Protein 1CFR (pdb70)

Nearest PDB structures (foldseek):
  1cfr-assembly1_A  TM=1.004E+00  e=3.029E-54  Citrobacter freundii
  3v1z-assembly1_A  TM=9.030E-01  e=1.445E-21  Geobacillus stearothermophilus
  1knv-assembly1_B  TM=8.560E-01  e=5.515E-21  Geobacillus stearothermophilus
  3n7b-assembly1_B  TM=8.108E-01  e=3.336E-13  Streptomyces griseus
  3mq6-assembly2_C  TM=7.906E-01  e=3.528E-13  Streptomyces griseus

Solvent-accessible surface area: 14080 Å² total; per-residue (Å²): 197,66,16,5,49,128,39,60,136,54,72,54,27,57,14,45,12,29,31,0,0,18,36,34,4,74,153,47,85,8,98,118,30,84,0,40,139,0,2,45,16,0,84,88,55,0,57,81,18,6,133,162,89,47,17,117,21,47,102,44,29,22,83,122,1,16,25,36,0,1,32,11,0,2,2,0,21,2,1,16,24,3,41,124,27,136,34,48,29,1,8,0,28,12,29,110,52,138,93,24,40,2,5,24,0,6,82,62,87,6,6,106,54,1,82,44,39,79,59,114,48,66,152,114,140,75,119,24,136,24,46,21,1,32,0,0,1,0,13,0,135,81,47,52,124,89,0,40,88,79,0,154,110,12,24,15,107,109,22,46,73,85,10,5,63,56,5,43,59,3,26,120,54,0,81,71,45,0,69,10,107,49,2,77,0,2,5,3,6,48,22,64,19,110,102,58,38,59,125,82,5,15,123,18,0,12,35,5,2,38,6,15,41,43,1,47,78,84,55,193,47,145,143,41,130,29,8,129,0,18,0,0,0,12,69,59,35,136,63,13,53,141,32,0,95,60,68,0,91,40,20,123,120,56,140,177,66,158,103,57,17,0,0,24,68,23,25,92,1,21,30,7,128,28,1,28,74,6,6,76,106,8,48

B-factor: mean 27.18, std 14.8, range [3.32, 95.79]

Structure (mmCIF, N/CA/C/O backbone):
data_1CFR
#
_entry.id   1CFR
#
_cell.length_a   64.500
_cell.length_b   81.300
_cell.length_c   119.700
_cell.angle_alpha   90.00
_cell.angle_beta   90.00
_cell.angle_gamma   90.00
#
_symmetry.space_group_name_H-M   'I 2 2 2'
#
loop_
_entity.id
_entity.type
_entity.pdbx_description
1 polymer 'RESTRICTION ENDONUCLEASE'
2 water water
#
loop_
_atom_site.group_PDB
_atom_site.id
_atom_site.type_symbol
_atom_site.label_atom_id
_atom_site.label_alt_id
_atom_site.label_comp_id
_atom_site.label_asym_id
_atom_site.label_entity_id
_atom_site.label_seq_id
_atom_site.pdbx_PDB_ins_code
_atom_site.Cartn_x
_atom_site.Cartn_y
_atom_site.Cartn_z
_atom_site.occupancy
_atom_site.B_iso_or_equiv
_atom_site.auth_seq_id
_atom_site.auth_comp_id
_atom_site.auth_asym_id
_atom_site.auth_atom_id
_atom_site.pdbx_PDB_model_num
ATOM 1 N N . MET A 1 1 ? 11.245 29.359 50.281 1.00 60.65 1 MET A N 1
ATOM 2 C CA . MET A 1 1 ? 10.703 28.261 49.486 1.00 59.96 1 MET A CA 1
ATOM 3 C C . MET A 1 1 ? 11.124 26.920 50.070 1.00 58.59 1 MET A C 1
ATOM 4 O O . MET A 1 1 ? 12.312 26.679 50.289 1.00 58.70 1 MET A O 1
ATOM 10 N N . ASP A 1 2 ? 10.148 26.073 50.384 1.00 56.85 2 ASP A N 1
ATOM 11 C CA . ASP A 1 2 ? 10.461 24.766 50.950 1.00 53.99 2 ASP A CA 1
ATOM 12 C C . ASP A 1 2 ? 10.325 23.689 49.895 1.00 48.35 2 ASP A C 1
ATOM 13 O O . ASP A 1 2 ? 9.717 23.901 48.851 1.00 45.99 2 ASP A O 1
ATOM 19 N N . ILE A 1 3 ? 10.899 22.533 50.186 1.00 45.16 3 ILE A N 1
ATOM 20 C CA . ILE A 1 3 ? 10.876 21.409 49.273 1.00 43.84 3 ILE A CA 1
ATOM 21 C C . ILE A 1 3 ? 9.520 20.696 49.185 1.00 43.05 3 ILE A C 1
ATOM 22 O O . ILE A 1 3 ? 9.197 20.107 48.164 1.00 41.12 3 ILE A O 1
ATOM 28 N N . ILE A 1 4 ? 8.724 20.768 50.245 1.00 45.35 4 ILE A N 1
ATOM 29 C CA . ILE A 1 4 ? 7.399 20.145 50.262 1.00 48.04 4 ILE A CA 1
ATOM 30 C C . ILE A 1 4 ? 6.399 21.185 50.766 1.00 51.58 4 ILE A C 1
ATOM 31 O O . ILE A 1 4 ? 6.791 22.141 51.436 1.00 51.89 4 ILE A O 1
ATOM 37 N N . SER A 1 5 ? 5.122 21.011 50.429 1.00 56.01 5 SER A N 1
ATOM 38 C CA . SER A 1 5 ? 4.059 21.935 50.852 1.00 59.96 5 SER A CA 1
ATOM 39 C C . SER A 1 5 ? 2.739 21.167 50.986 1.00 62.98 5 SER A C 1
ATOM 40 O O . SER A 1 5 ? 2.408 20.352 50.124 1.00 62.78 5 SER A O 1
ATOM 45 N N . LYS A 1 6 ? 1.995 21.415 52.065 1.00 66.62 6 LYS A N 1
ATOM 46 C CA . LYS A 1 6 ? 0.739 20.700 52.302 1.00 68.78 6 LYS A CA 1
ATOM 47 C C . LYS A 1 6 ? -0.273 20.874 51.186 1.00 69.53 6 LYS A C 1
ATOM 48 O O . LYS A 1 6 ? -0.617 21.998 50.815 1.00 69.53 6 LYS A O 1
ATOM 58 N N . SER A 1 7 ? -0.777 19.749 50.689 1.00 70.74 7 SER A N 1
ATOM 59 C CA . SER A 1 7 ? -1.761 19.748 49.615 1.00 72.54 7 SER A CA 1
ATOM 60 C C . SER A 1 7 ? -3.155 19.895 50.187 1.00 73.33 7 SER A C 1
ATOM 61 O O . SER A 1 7 ? -4.133 19.530 49.538 1.00 74.22 7 SER A O 1
ATOM 66 N N . GLY A 1 8 ? -3.234 20.329 51.441 1.00 74.60 8 GLY A N 1
ATOM 67 C CA . GLY A 1 8 ? -4.514 20.515 52.093 1.00 76.09 8 GLY A CA 1
ATOM 68 C C . GLY A 1 8 ? -5.356 19.261 52.236 1.00 78.26 8 GLY A C 1
ATOM 69 O O . GLY A 1 8 ? -6.428 19.312 52.842 1.00 77.38 8 GLY A O 1
ATOM 71 N N . GLU A 1 9 ? -4.883 18.136 51.700 1.00 80.41 9 GLU A N 1
ATOM 72 C CA . GLU A 1 9 ? -5.618 16.873 51.779 1.00 82.49 9 GLU A CA 1
ATOM 73 C C . GLU A 1 9 ? -5.321 16.179 53.121 1.00 81.45 9 GLU A C 1
ATOM 74 O O . GLU A 1 9 ? -5.020 14.981 53.174 1.00 82.32 9 GLU A O 1
ATOM 81 N N . GLY A 1 10 ? -5.440 16.944 54.205 1.00 79.66 10 GLY A N 1
ATOM 82 C CA . GLY A 1 10 ? -5.174 16.432 55.538 1.00 75.67 10 GLY A CA 1
ATOM 83 C C . GLY A 1 10 ? -3.690 16.474 55.840 1.00 72.71 10 GLY A C 1
ATOM 84 O O . GLY A 1 10 ? -3.056 17.530 55.802 1.00 72.28 10 GLY A O 1
ATOM 86 N N . ASN A 1 11 ? -3.127 15.305 56.099 1.00 70.21 11 ASN A N 1
ATOM 87 C CA . ASN A 1 11 ? -1.707 15.179 56.388 1.00 69.15 11 ASN A CA 1
ATOM 88 C C . ASN A 1 11 ? -0.895 15.243 55.080 1.00 68.34 11 ASN A C 1
ATOM 89 O O . ASN A 1 11 ? 0.337 15.257 55.090 1.00 68.77 11 ASN A O 1
ATOM 97 N N . LYS A 1 12 ? -1.614 15.264 53.960 1.00 66.67 12 LYS A N 1
ATOM 98 C CA . LYS A 1 12 ? -1.045 15.302 52.616 1.00 63.52 12 LYS A CA 1
ATOM 99 C C . LYS A 1 12 ? -0.160 16.493 52.288 1.00 59.38 12 LYS A C 1
ATOM 100 O O . LYS A 1 12 ? -0.539 17.648 52.487 1.00 58.28 12 LYS A O 1
ATOM 110 N N . TYR A 1 13 ? 1.000 16.182 51.728 1.00 56.67 13 TYR A N 1
ATOM 111 C CA . TYR A 1 13 ? 1.990 17.165 51.299 1.00 53.93 13 TYR A CA 1
ATOM 112 C C . TYR A 1 13 ? 2.301 16.865 49.843 1.00 51.46 13 TYR A C 1
ATOM 113 O O . TYR A 1 13 ? 2.202 15.718 49.403 1.00 51.58 13 TYR A O 1
ATOM 124 N N . THR A 1 14 ? 2.612 17.900 49.082 1.00 48.51 14 THR A N 1
ATOM 125 C CA . THR A 1 14 ? 2.979 17.732 47.694 1.00 46.36 14 THR A CA 1
ATOM 126 C C . THR A 1 14 ? 4.438 18.116 47.621 1.00 43.49 14 THR A C 1
ATOM 127 O O . THR A 1 14 ? 4.903 18.950 48.398 1.00 42.94 14 THR A O 1
ATOM 133 N N . ILE A 1 15 ? 5.171 17.448 46.741 1.00 40.15 15 ILE A N 1
ATOM 134 C CA . ILE A 1 15 ? 6.583 17.716 46.565 1.00 35.58 15 ILE A CA 1
ATOM 135 C C . ILE A 1 15 ? 6.764 18.834 45.557 1.00 35.42 15 ILE A C 1
ATOM 136 O O . ILE A 1 15 ? 6.070 18.887 44.542 1.00 35.35 15 ILE A O 1
ATOM 142 N N . ASN A 1 16 ? 7.657 19.761 45.875 1.00 36.07 16 ASN A N 1
ATOM 143 C CA . ASN A 1 16 ? 8.002 20.855 44.970 1.00 34.39 16 ASN A CA 1
ATOM 144 C C . ASN A 1 16 ? 9.212 20.259 44.213 1.00 32.14 16 ASN A C 1
ATOM 145 O O . ASN A 1 16 ? 10.369 20.369 44.643 1.00 32.83 16 ASN A O 1
ATOM 153 N N . SER A 1 17 ? 8.902 19.524 43.147 1.00 30.23 17 SER A N 1
ATOM 154 C CA . SER A 1 17 ? 9.879 18.826 42.320 1.00 29.27 17 SER A CA 1
ATOM 155 C C . SER A 1 17 ? 11.187 19.570 42.043 1.00 29.11 17 SER A C 1
ATOM 156 O O . SER A 1 17 ? 12.269 19.114 42.438 1.00 29.83 17 SER A O 1
ATOM 161 N N . ALA A 1 18 ? 11.071 20.725 41.390 1.00 27.39 18 ALA A N 1
ATOM 162 C CA . ALA A 1 18 ? 12.213 21.534 41.014 1.00 25.91 18 ALA A CA 1
ATOM 163 C C . ALA A 1 18 ? 13.088 21.993 42.164 1.00 26.18 18 ALA A C 1
ATOM 164 O O . ALA A 1 18 ? 14.311 21.838 42.081 1.00 25.18 18 ALA A O 1
ATOM 167 N N . ILE A 1 19 ? 12.483 22.551 43.220 1.00 25.77 19 ILE A N 1
ATOM 168 C CA . ILE A 1 19 ? 13.249 23.034 44.379 1.00 27.66 19 ILE A CA 1
ATOM 169 C C . ILE A 1 19 ? 13.976 21.867 44.993 1.00 27.51 19 ILE A C 1
ATOM 170 O O . ILE A 1 19 ? 15.183 21.931 45.201 1.00 28.59 19 ILE A O 1
ATOM 176 N N . ALA A 1 20 ? 13.238 20.804 45.291 1.00 27.16 20 ALA A N 1
ATOM 177 C CA . ALA A 1 20 ? 13.826 19.610 45.892 1.00 26.89 20 ALA A CA 1
ATOM 178 C C . ALA A 1 20 ? 15.002 19.074 45.068 1.00 25.77 20 ALA A C 1
ATOM 179 O O . ALA A 1 20 ? 16.028 18.680 45.620 1.00 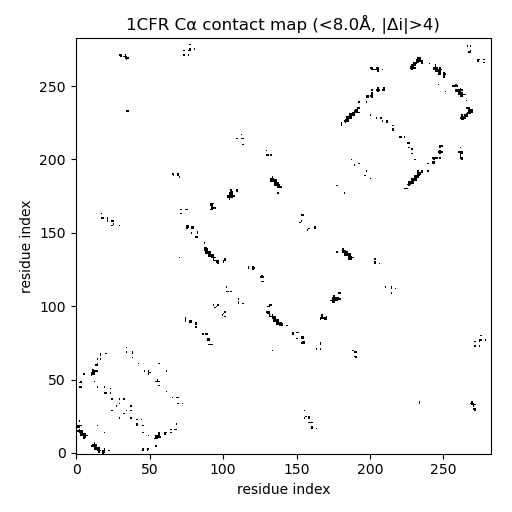24.27 20 ALA A O 1
ATOM 182 N N . PHE A 1 21 ? 14.858 19.078 43.745 1.00 23.99 21 PHE A N 1
ATOM 183 C CA . PHE A 1 21 ? 15.910 18.574 42.878 1.00 20.01 21 PHE A CA 1
ATOM 184 C C . PHE A 1 21 ? 17.127 19.456 42.990 1.00 18.41 21 PHE A C 1
ATOM 185 O O . PHE A 1 21 ? 18.221 18.974 43.167 1.00 17.97 21 PHE A O 1
ATOM 194 N N . VAL A 1 22 ? 16.932 20.759 42.900 1.00 20.01 22 VAL A N 1
ATOM 195 C CA . VAL A 1 22 ? 18.038 21.713 42.998 1.00 23.24 22 VAL A CA 1
ATOM 196 C C . VAL A 1 22 ? 18.740 21.713 44.390 1.00 24.00 22 VAL A C 1
ATOM 197 O O . VAL A 1 22 ? 19.971 21.615 44.475 1.00 25.80 22 VAL A O 1
ATOM 202 N N . ALA A 1 23 ? 17.948 21.781 45.462 1.00 24.16 23 ALA A N 1
ATOM 203 C CA . ALA A 1 23 ? 18.435 21.768 46.850 1.00 23.15 23 ALA A CA 1
ATOM 204 C C . ALA A 1 23 ? 19.255 20.511 47.113 1.00 23.06 23 ALA A C 1
ATOM 205 O O . ALA A 1 23 ? 20.382 20.567 47.615 1.00 23.90 23 ALA A O 1
ATOM 208 N N . TYR A 1 24 ? 18.699 19.365 46.764 1.00 22.87 24 TYR A N 1
ATOM 209 C CA . TYR A 1 24 ? 19.439 18.141 46.960 1.00 25.22 24 TYR A CA 1
ATOM 210 C C . TYR A 1 24 ? 20.636 18.062 46.022 1.00 26.49 24 TYR A C 1
ATOM 211 O O . TYR A 1 24 ? 21.745 17.835 46.476 1.00 27.88 24 TYR A O 1
ATOM 222 N N . ALA A 1 25 ? 20.420 18.301 44.730 1.00 28.93 25 ALA A N 1
ATOM 223 C CA . ALA A 1 25 ? 21.485 18.224 43.717 1.00 32.48 25 ALA A CA 1
ATOM 224 C C . ALA A 1 25 ? 22.719 19.083 43.988 1.00 32.57 25 ALA A C 1
ATOM 225 O O . ALA A 1 25 ? 23.831 18.697 43.609 1.00 32.00 25 ALA A O 1
ATOM 228 N N . SER A 1 26 ? 22.523 20.236 44.632 1.00 33.80 26 SER A N 1
ATOM 229 C CA . SER A 1 26 ? 23.625 21.149 44.969 1.00 33.26 26 SER A CA 1
ATOM 230 C C . SER A 1 26 ? 24.640 20.488 45.904 1.00 34.53 26 SER A C 1
ATOM 231 O O . SER A 1 26 ? 25.845 20.771 45.843 1.00 36.77 26 SER A O 1
ATOM 236 N N . HIS A 1 27 ? 24.136 19.559 46.714 1.00 34.51 27 HIS A N 1
ATOM 237 C CA . HIS A 1 27 ? 24.916 18.815 47.694 1.00 33.95 27 HIS A CA 1
ATOM 238 C C . HIS A 1 27 ? 25.692 17.609 47.213 1.00 36.31 27 HIS A C 1
ATOM 239 O O . HIS A 1 27 ? 26.434 17.026 48.005 1.00 40.83 27 HIS A O 1
ATOM 249 N N . ILE A 1 28 ? 25.504 17.176 45.969 1.00 35.75 28 ILE A N 1
ATOM 250 C CA . ILE A 1 28 ? 26.229 15.993 45.510 1.00 34.98 28 ILE A CA 1
ATOM 251 C C . ILE A 1 28 ? 27.032 16.201 44.241 1.00 35.90 28 ILE A C 1
ATOM 252 O O . ILE A 1 28 ? 26.922 17.239 43.590 1.00 37.97 28 ILE A O 1
ATOM 258 N N . ASP A 1 29 ? 27.889 15.241 43.923 1.00 35.35 29 ASP A N 1
ATOM 259 C CA . ASP A 1 29 ? 28.712 15.347 42.732 1.00 37.33 29 ASP A CA 1
ATOM 260 C C . ASP A 1 29 ? 28.095 14.441 41.680 1.00 38.87 29 ASP A C 1
ATOM 261 O O . ASP A 1 29 ? 28.418 13.261 41.614 1.00 38.60 29 ASP A O 1
ATOM 267 N N . ILE A 1 30 ? 27.236 15.004 40.834 1.00 40.43 30 ILE A N 1
ATOM 268 C CA . ILE A 1 30 ? 26.559 14.227 39.796 1.00 41.11 30 ILE A CA 1
ATOM 269 C C . ILE A 1 30 ? 27.499 13.403 38.943 1.00 41.74 30 ILE A C 1
ATOM 270 O O . ILE A 1 30 ? 27.129 12.335 38.484 1.00 45.49 30 ILE A O 1
ATOM 276 N N . ASN A 1 31 ? 28.726 13.869 38.765 1.00 42.09 31 ASN A N 1
ATOM 277 C CA . ASN A 1 31 ? 29.686 13.140 37.950 1.00 44.50 31 ASN A CA 1
ATOM 278 C C . ASN A 1 31 ? 30.210 11.841 38.570 1.00 45.29 31 ASN A C 1
ATOM 279 O O . ASN A 1 31 ? 30.774 10.997 37.862 1.00 47.10 31 ASN A O 1
ATOM 287 N N . THR A 1 32 ? 30.073 11.684 39.884 1.00 44.02 32 THR A N 1
ATOM 288 C CA . THR A 1 32 ? 30.539 10.455 40.532 1.00 43.12 32 THR A CA 1
ATOM 289 C C . THR A 1 32 ? 29.388 9.588 41.080 1.00 41.65 32 THR A C 1
ATOM 290 O O . THR A 1 32 ? 29.577 8.406 41.358 1.00 43.04 32 THR A O 1
ATOM 296 N N . THR A 1 33 ? 28.184 10.159 41.138 1.00 41.64 33 THR A N 1
ATOM 297 C CA . THR A 1 33 ? 26.981 9.480 41.646 1.00 40.82 33 THR A CA 1
ATOM 298 C C . THR A 1 33 ? 26.081 8.949 40.529 1.00 39.40 33 THR A C 1
ATOM 299 O O . THR A 1 33 ? 25.556 9.723 39.721 1.00 41.02 33 THR A O 1
ATOM 305 N N . GLU A 1 34 ? 25.854 7.644 40.508 1.00 35.31 34 GLU A N 1
ATOM 306 C CA . GLU A 1 34 ? 24.976 7.090 39.503 1.00 33.05 34 GLU A CA 1
ATOM 307 C C . GLU A 1 34 ? 23.562 7.607 39.750 1.00 29.94 34 GLU A C 1
ATOM 308 O O . GLU A 1 34 ? 23.170 7.867 40.888 1.00 29.25 34 GLU A O 1
ATOM 315 N N . PHE A 1 35 ? 22.826 7.809 38.666 1.00 25.49 35 PHE A N 1
ATOM 316 C CA . PHE A 1 35 ? 21.472 8.330 38.714 1.00 22.41 35 PHE A CA 1
ATOM 317 C C . PHE A 1 35 ? 20.534 7.662 39.705 1.00 21.83 35 PHE A C 1
ATOM 318 O O . PHE A 1 35 ? 19.708 8.341 40.336 1.00 21.50 35 PHE A O 1
ATOM 327 N N . SER A 1 36 ? 20.602 6.338 39.811 1.00 21.43 36 SER A N 1
ATOM 328 C CA . SER A 1 36 ? 19.723 5.641 40.760 1.00 25.37 36 SER A CA 1
ATOM 329 C C . SER A 1 36 ? 19.960 6.058 42.213 1.00 25.85 36 SER A C 1
ATOM 330 O O . SER A 1 36 ? 19.011 6.125 42.990 1.00 30.30 36 SER A O 1
ATOM 335 N N . LYS A 1 37 ? 21.202 6.397 42.563 1.00 28.99 37 LYS A N 1
ATOM 336 C CA . LYS A 1 37 ? 21.533 6.835 43.926 1.00 29.17 37 LYS A CA 1
ATOM 337 C C . LYS A 1 37 ? 21.004 8.238 44.187 1.00 27.26 37 LYS A C 1
ATOM 338 O O . LYS A 1 37 ? 20.613 8.572 45.305 1.00 27.62 37 LYS A O 1
ATOM 348 N N . VAL A 1 38 ? 21.026 9.075 43.160 1.00 25.34 38 VAL A N 1
ATOM 349 C CA . VAL A 1 38 ? 20.520 10.423 43.305 1.00 25.29 38 VAL A CA 1
ATOM 350 C C . VAL A 1 38 ? 19.008 10.368 43.524 1.00 26.93 38 VAL A C 1
ATOM 351 O O . VAL A 1 38 ? 18.464 11.085 44.358 1.00 28.84 38 VAL A O 1
ATOM 356 N N . LEU A 1 39 ? 18.327 9.492 42.790 1.00 28.97 39 LEU A N 1
ATOM 357 C CA . LEU A 1 39 ? 16.876 9.358 42.917 1.00 28.61 39 LEU A CA 1
ATOM 358 C C . LEU A 1 39 ? 16.475 8.853 44.308 1.00 29.79 39 LEU A C 1
ATOM 359 O O . LEU A 1 39 ? 15.656 9.482 44.968 1.00 31.16 39 LEU A O 1
ATOM 365 N N . SER A 1 40 ? 17.063 7.749 44.773 1.00 29.62 40 SER A N 1
ATOM 366 C CA . SER A 1 40 ? 16.732 7.239 46.106 1.00 31.55 40 SER A CA 1
ATOM 367 C C . SER A 1 40 ? 17.197 8.258 47.140 1.00 31.48 40 SER A C 1
ATOM 368 O O . SER A 1 40 ? 16.471 8.567 48.087 1.00 32.53 40 SER A O 1
ATOM 373 N N . GLY A 1 41 ? 18.381 8.825 46.921 1.00 30.56 41 GLY A N 1
ATOM 374 C CA . GLY A 1 41 ? 18.894 9.832 47.830 1.00 28.97 41 GLY A CA 1
ATOM 375 C C . GLY A 1 41 ? 17.904 10.974 47.923 1.00 30.28 41 GLY A C 1
ATOM 376 O O . GLY A 1 41 ? 17.667 11.527 49.004 1.00 29.31 41 GLY A O 1
ATOM 378 N N . LEU A 1 42 ? 17.289 11.293 46.787 1.00 29.32 42 LEU A N 1
ATOM 379 C CA . LEU A 1 42 ? 16.311 12.363 46.709 1.00 31.20 42 LEU A CA 1
ATOM 380 C C . LEU A 1 42 ? 14.995 11.969 47.394 1.00 33.45 42 LEU A C 1
ATOM 381 O O . LEU A 1 42 ? 14.313 12.812 47.972 1.00 34.22 42 LEU A O 1
ATOM 387 N N . ARG A 1 43 ? 14.647 10.687 47.342 1.00 37.73 43 ARG A N 1
ATOM 388 C CA . ARG A 1 43 ? 13.432 10.193 47.994 1.00 42.26 43 ARG A CA 1
ATOM 389 C C . ARG A 1 43 ? 13.574 10.335 49.523 1.00 41.50 43 ARG A C 1
ATOM 390 O O . ARG A 1 43 ? 12.673 10.841 50.196 1.00 38.57 43 ARG A O 1
ATOM 404 N N . ASP A 1 44 ? 14.730 9.935 50.051 1.00 43.09 44 ASP A N 1
ATOM 405 C CA . ASP A 1 44 ? 15.010 10.025 51.491 1.00 44.92 44 ASP A CA 1
ATOM 406 C C . ASP A 1 44 ? 14.953 11.481 51.990 1.00 44.88 44 ASP A C 1
ATOM 407 O O . ASP A 1 44 ? 14.226 11.794 52.944 1.00 45.58 44 ASP A O 1
ATOM 413 N N . PHE A 1 45 ? 15.702 12.357 51.319 1.00 42.45 45 PHE A N 1
ATOM 414 C CA . PHE A 1 45 ? 15.774 13.789 51.619 1.00 41.02 45 PHE A CA 1
ATOM 415 C C . PHE A 1 45 ? 14.365 14.322 51.905 1.00 41.47 45 PHE A C 1
ATOM 416 O O . PHE A 1 45 ? 14.101 14.903 52.965 1.00 40.38 45 PHE A O 1
ATOM 425 N N . ILE A 1 46 ? 13.459 14.045 50.970 1.00 41.92 46 ILE A N 1
ATOM 426 C CA . ILE A 1 46 ? 12.063 14.454 51.049 1.00 43.76 46 ILE A CA 1
ATOM 427 C C . ILE A 1 46 ? 11.339 13.784 52.233 1.00 46.48 46 ILE A C 1
ATOM 428 O O . ILE A 1 46 ? 10.453 14.390 52.844 1.00 46.91 46 ILE A O 1
ATOM 434 N N . ASN A 1 47 ? 11.691 12.536 52.545 1.00 49.56 47 ASN A N 1
ATOM 435 C CA . ASN A 1 47 ? 11.068 11.830 53.673 1.00 51.57 47 ASN A CA 1
ATOM 436 C C . ASN A 1 47 ? 11.419 12.480 54.992 1.00 53.28 47 ASN A C 1
ATOM 437 O O . ASN A 1 47 ? 10.563 12.605 55.860 1.00 54.66 47 ASN A O 1
ATOM 445 N N . ASP A 1 48 ? 12.686 12.858 55.159 1.00 55.14 48 ASP A N 1
ATOM 446 C CA . ASP A 1 48 ? 13.128 13.510 56.387 1.00 56.51 48 ASP A CA 1
ATOM 447 C C . ASP A 1 48 ? 12.223 14.692 56.644 1.00 55.80 48 ASP A C 1
ATOM 448 O O . ASP A 1 48 ? 11.595 14.784 57.695 1.00 54.90 48 ASP A O 1
ATOM 454 N N . GLU A 1 49 ? 12.106 15.552 55.640 1.00 55.86 49 GLU A N 1
ATOM 455 C CA . GLU A 1 49 ? 11.279 16.739 55.746 1.00 56.98 49 GLU A CA 1
ATOM 456 C C . GLU A 1 49 ? 9.874 16.407 56.182 1.00 56.99 49 GLU A C 1
ATOM 457 O O . GLU A 1 49 ? 9.393 16.945 57.169 1.00 58.47 49 GLU A O 1
ATOM 464 N N . ALA A 1 50 ? 9.222 15.510 55.452 1.00 57.36 50 ALA A N 1
ATOM 465 C CA . ALA A 1 50 ? 7.850 15.120 55.765 1.00 57.67 50 ALA A CA 1
ATOM 466 C C . ALA A 1 50 ? 7.714 14.654 57.213 1.00 58.28 50 ALA A C 1
ATOM 467 O O . ALA A 1 50 ? 6.689 14.887 57.851 1.00 57.68 50 ALA A O 1
ATOM 470 N N . ILE A 1 51 ? 8.759 14.021 57.736 1.00 59.60 51 ILE A N 1
ATOM 471 C CA . ILE A 1 51 ? 8.744 13.537 59.108 1.00 60.98 51 ILE A CA 1
ATOM 472 C C . ILE A 1 51 ? 8.911 14.710 60.096 1.00 63.75 51 ILE A C 1
ATOM 473 O O . ILE A 1 51 ? 8.150 14.805 61.063 1.00 63.77 51 ILE A O 1
ATOM 479 N N . ARG A 1 52 ? 9.817 15.651 59.802 1.00 66.25 52 ARG A N 1
ATOM 480 C CA . ARG A 1 52 ? 10.048 16.821 60.680 1.00 69.28 52 ARG A CA 1
ATOM 481 C C . ARG A 1 52 ? 8.755 17.611 60.844 1.00 68.65 52 ARG A C 1
ATOM 482 O O . ARG A 1 52 ? 8.389 18.037 61.941 1.00 68.22 52 ARG A O 1
ATOM 496 N N . LEU A 1 53 ? 8.112 17.849 59.709 1.00 68.19 53 LEU A N 1
ATOM 497 C CA . LEU A 1 53 ? 6.879 18.607 59.632 1.00 68.06 53 LEU A CA 1
ATOM 498 C C . LEU A 1 53 ? 5.647 17.772 59.978 1.00 67.99 53 LEU A C 1
ATOM 499 O O . LEU A 1 53 ? 4.556 18.316 60.177 1.00 66.19 53 LEU A O 1
ATOM 505 N N . GLY A 1 54 ? 5.847 16.460 60.094 1.00 69.48 54 GLY A N 1
ATOM 506 C CA . GLY A 1 54 ? 4.757 15.553 60.402 1.00 70.47 54 GLY A CA 1
ATOM 507 C C . GLY A 1 54 ? 3.787 15.598 59.243 1.00 71.68 54 GLY A C 1
ATOM 508 O O . GLY A 1 54 ? 2.831 16.369 59.268 1.00 74.10 54 GLY A O 1
ATOM 510 N N . GLY A 1 55 ? 4.060 14.816 58.205 1.00 71.29 55 GLY A N 1
ATOM 511 C CA . GLY A 1 55 ? 3.192 14.811 57.041 1.00 70.52 55 GLY A CA 1
ATOM 512 C C . GLY A 1 55 ? 3.262 13.509 56.275 1.00 69.53 55 GLY A C 1
ATOM 513 O O . GLY A 1 55 ? 3.964 12.582 56.687 1.00 69.51 55 GLY A O 1
ATOM 515 N N . LYS A 1 56 ? 2.531 13.432 55.167 1.00 69.34 56 LYS A N 1
ATOM 516 C CA . LYS A 1 56 ? 2.520 12.228 54.346 1.00 70.02 56 LYS A CA 1
ATOM 517 C C . LYS A 1 56 ? 2.602 12.546 52.853 1.00 68.82 56 LYS A C 1
ATOM 518 O O . LYS A 1 56 ? 1.870 13.396 52.339 1.00 68.19 56 LYS A O 1
ATOM 528 N N . ILE A 1 57 ? 3.515 11.863 52.174 1.00 67.40 57 ILE A N 1
ATOM 529 C CA . ILE A 1 57 ? 3.722 12.043 50.749 1.00 67.45 57 ILE A CA 1
ATOM 530 C C . ILE A 1 57 ? 3.450 10.688 50.103 1.00 69.20 57 ILE A C 1
ATOM 531 O O . ILE A 1 57 ? 4.146 9.703 50.384 1.00 69.75 57 ILE A O 1
ATOM 537 N N . SER A 1 58 ? 2.393 10.629 49.296 1.00 70.36 58 SER A N 1
ATOM 538 C CA . SER A 1 58 ? 2.010 9.398 48.610 1.00 71.81 58 SER A CA 1
ATOM 539 C C . SER A 1 58 ? 3.024 9.046 47.527 1.00 72.34 58 SER A C 1
ATOM 540 O O . SER A 1 58 ? 3.631 9.937 46.918 1.00 73.34 58 SER A O 1
ATOM 545 N N . ASP A 1 59 ? 3.194 7.752 47.267 1.00 71.94 59 ASP A N 1
ATOM 546 C CA . ASP A 1 59 ? 4.137 7.319 46.239 1.00 71.58 59 ASP A CA 1
ATOM 547 C C . ASP A 1 59 ? 3.735 7.766 44.815 1.00 69.54 59 ASP A C 1
ATOM 548 O O . ASP A 1 59 ? 4.528 7.654 43.886 1.00 69.13 59 ASP A O 1
ATOM 554 N N . GLY A 1 60 ? 2.524 8.302 44.656 1.00 66.89 60 GLY A N 1
ATOM 555 C CA . GLY A 1 60 ? 2.078 8.767 43.351 1.00 62.44 60 GLY A CA 1
ATOM 556 C C . GLY A 1 60 ? 2.812 10.043 42.986 1.00 59.44 60 GLY A C 1
ATOM 557 O O . GLY A 1 60 ? 3.187 10.258 41.829 1.00 58.69 60 GLY A O 1
ATOM 559 N N . SER A 1 61 ? 2.986 10.910 43.978 1.00 56.50 61 SER A N 1
ATOM 560 C CA . SER A 1 61 ? 3.705 12.157 43.781 1.00 53.32 61 SER A CA 1
ATOM 561 C C . SER A 1 61 ? 5.161 11.784 43.605 1.00 50.51 61 SER A C 1
ATOM 562 O O . SER A 1 61 ? 5.853 12.366 42.782 1.00 50.86 61 SER A O 1
ATOM 567 N N . PHE A 1 62 ? 5.615 10.798 44.371 1.00 48.13 62 PHE A N 1
ATOM 568 C CA . PHE A 1 62 ? 6.990 10.333 44.265 1.00 49.89 62 PHE A CA 1
ATOM 569 C C . PHE A 1 62 ? 7.240 9.787 42.856 1.00 50.15 62 PHE A C 1
ATOM 570 O O . PHE A 1 62 ? 8.212 10.153 42.195 1.00 49.13 62 PHE A O 1
ATOM 579 N N . ASN A 1 63 ? 6.334 8.935 42.394 1.00 51.24 63 ASN A N 1
ATOM 580 C CA . ASN A 1 63 ? 6.426 8.336 41.068 1.00 52.72 63 ASN A CA 1
ATOM 581 C C . ASN A 1 63 ? 6.355 9.406 39.971 1.00 49.78 63 ASN A C 1
ATOM 582 O O . ASN A 1 63 ? 7.070 9.315 38.969 1.00 48.57 63 ASN A O 1
ATOM 590 N N . LYS A 1 64 ? 5.501 10.412 40.157 1.00 45.91 64 LYS A N 1
ATOM 591 C CA . LYS A 1 64 ? 5.391 11.502 39.195 1.00 43.99 64 LYS A CA 1
ATOM 592 C C . LYS A 1 64 ? 6.743 12.205 39.140 1.00 41.82 64 LYS A C 1
ATOM 593 O O . LYS A 1 64 ? 7.330 12.410 38.064 1.00 41.85 64 LYS A O 1
ATOM 603 N N . CYS A 1 65 ? 7.264 12.497 40.326 1.00 37.22 65 CYS A N 1
ATOM 604 C CA . CYS A 1 65 ? 8.530 13.185 40.476 1.00 32.24 65 CYS A CA 1
ATOM 605 C C . CYS A 1 65 ? 9.765 12.405 40.039 1.00 28.22 65 CYS A C 1
ATOM 606 O O . CYS A 1 65 ? 10.667 12.989 39.452 1.00 25.57 65 CYS A O 1
ATOM 610 N N . ASN A 1 66 ? 9.797 11.096 40.273 1.00 27.44 66 ASN A N 1
ATOM 611 C CA . ASN A 1 66 ? 10.949 10.289 39.866 1.00 27.51 66 ASN A CA 1
ATOM 612 C C . ASN A 1 66 ? 11.248 10.448 38.393 1.00 26.43 66 ASN A C 1
ATOM 613 O O . ASN A 1 66 ? 12.410 10.458 37.984 1.00 25.96 66 ASN A O 1
ATOM 621 N N . GLY A 1 67 ? 10.184 10.555 37.600 1.00 26.99 67 GLY A N 1
ATOM 622 C CA . GLY A 1 67 ? 10.320 10.733 36.163 1.00 25.74 67 GLY A CA 1
ATOM 623 C C . GLY A 1 67 ? 10.915 12.091 35.869 1.00 23.14 67 GLY A C 1
ATOM 624 O O . GLY A 1 67 ? 11.865 12.200 35.095 1.00 25.64 67 GLY A O 1
ATOM 626 N N . ASP A 1 68 ? 10.379 13.120 36.521 1.00 22.65 68 ASP A N 1
ATOM 627 C CA . ASP A 1 68 ? 10.877 14.478 36.367 1.00 22.25 68 ASP A CA 1
ATOM 628 C C . ASP A 1 68 ? 12.355 14.518 36.631 1.00 19.67 68 ASP A C 1
ATOM 629 O O . ASP A 1 68 ? 13.136 14.969 35.805 1.00 19.74 68 ASP A O 1
ATOM 635 N N . TRP A 1 69 ? 12.754 13.967 37.764 1.00 17.86 69 TRP A N 1
ATOM 636 C CA . TRP A 1 69 ? 14.151 13.991 38.124 1.00 16.41 69 TRP A CA 1
ATOM 637 C C . TRP A 1 69 ? 15.011 13.224 37.142 1.00 15.76 69 TRP A C 1
ATOM 638 O O . TRP A 1 69 ? 16.037 13.724 36.712 1.00 18.68 69 TRP A O 1
ATOM 651 N N . TYR A 1 70 ? 14.594 12.020 36.770 1.00 14.35 70 TYR A N 1
ATOM 652 C CA . TYR A 1 70 ? 15.369 11.215 35.839 1.00 13.91 70 TYR A CA 1
ATOM 653 C C . TYR A 1 70 ? 15.584 11.953 34.510 1.00 14.05 70 TYR A C 1
ATOM 654 O O . TYR A 1 70 ? 16.688 11.965 33.961 1.00 12.83 70 TYR A O 1
ATOM 665 N N . GLU A 1 71 ? 14.523 12.591 34.025 1.00 15.53 71 GLU A N 1
ATOM 666 C CA . GLU A 1 71 ? 14.562 13.369 32.795 1.00 16.41 71 GLU A CA 1
ATOM 667 C C . GLU A 1 71 ? 15.448 14.596 32.927 1.00 17.48 71 GLU A C 1
ATOM 668 O O . GLU A 1 71 ? 16.189 14.902 32.007 1.00 20.30 71 GLU A O 1
ATOM 675 N N . TRP A 1 72 ? 15.371 15.320 34.045 1.00 18.16 72 TRP A N 1
ATOM 676 C CA . TRP A 1 72 ? 16.230 16.500 34.222 1.00 15.60 72 TRP A CA 1
ATOM 677 C C . TRP A 1 72 ? 17.693 16.078 34.297 1.00 15.22 72 TRP A C 1
ATOM 678 O O . TRP A 1 72 ? 18.572 16.748 33.753 1.00 17.85 72 TRP A O 1
ATOM 691 N N . LEU A 1 73 ? 17.967 14.947 34.931 1.00 13.68 73 LEU A N 1
ATOM 692 C CA . LEU A 1 73 ? 19.334 14.458 34.993 1.00 14.94 73 LEU A CA 1
ATOM 693 C C . LEU A 1 73 ? 19.863 14.249 33.553 1.00 17.30 73 LEU A C 1
ATOM 694 O O . LEU A 1 73 ? 20.964 14.687 33.214 1.00 18.43 73 LEU A O 1
ATOM 700 N N . ILE A 1 74 ? 19.078 13.563 32.718 1.00 19.58 74 ILE A N 1
ATOM 701 C CA . ILE A 1 74 ? 19.451 13.314 31.326 1.00 16.32 74 ILE A CA 1
ATOM 702 C C . ILE A 1 74 ? 19.469 14.628 30.517 1.00 16.17 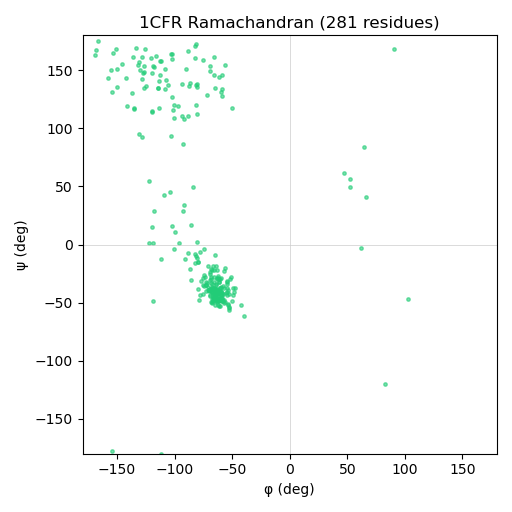74 ILE A C 1
ATOM 703 O O . ILE A 1 74 ? 20.456 14.942 29.857 1.00 17.52 74 ILE A O 1
ATOM 709 N N . GLY A 1 75 ? 18.401 15.411 30.627 1.00 13.86 75 GLY A N 1
ATOM 710 C CA . GLY A 1 75 ? 18.283 16.663 29.901 1.00 14.01 75 GLY A CA 1
ATOM 711 C C . GLY A 1 75 ? 19.410 17.657 30.112 1.00 17.33 75 GLY A C 1
ATOM 712 O O . GLY A 1 75 ? 19.844 18.284 29.143 1.00 17.59 75 GLY A O 1
ATOM 714 N N . ILE A 1 76 ? 19.888 17.815 31.351 1.00 17.29 76 ILE A N 1
ATOM 715 C CA . ILE A 1 76 ? 20.976 18.759 31.657 1.00 15.89 76 ILE A CA 1
ATOM 716 C C . ILE A 1 76 ? 22.309 18.294 31.065 1.00 15.71 76 ILE A C 1
ATOM 717 O O . ILE A 1 76 ? 23.063 19.077 30.467 1.00 16.70 76 ILE A O 1
ATOM 723 N N . ARG A 1 77 ? 22.581 17.006 31.206 1.00 14.96 77 ARG A N 1
ATOM 724 C CA . ARG A 1 77 ? 23.806 16.431 30.696 1.00 15.77 77 ARG A CA 1
ATOM 725 C C . ARG A 1 77 ? 23.860 16.493 29.176 1.00 16.99 77 ARG A C 1
ATOM 726 O O . ARG A 1 77 ? 24.941 16.560 28.586 1.00 17.53 77 ARG A O 1
ATOM 740 N N . ALA A 1 78 ? 22.692 16.395 28.547 1.00 18.35 78 ALA A N 1
ATOM 741 C CA . ALA A 1 78 ? 22.596 16.433 27.097 1.00 17.11 78 ALA A CA 1
ATOM 742 C C . ALA A 1 78 ? 23.016 17.809 26.640 1.00 16.17 78 ALA A C 1
ATOM 743 O O . ALA A 1 78 ? 23.743 17.945 25.656 1.00 16.83 78 ALA A O 1
ATOM 746 N N . ILE A 1 79 ? 22.597 18.835 27.382 1.00 19.02 79 ILE A N 1
ATOM 747 C CA . ILE A 1 79 ? 22.959 20.206 27.034 1.00 19.16 79 ILE A CA 1
ATOM 748 C C . ILE A 1 79 ? 24.439 20.447 27.258 1.00 21.09 79 ILE A C 1
ATOM 749 O O . ILE A 1 79 ? 25.060 21.148 26.462 1.00 22.94 79 ILE A O 1
ATOM 755 N N . GLU A 1 80 ? 25.007 19.874 28.327 1.00 18.81 80 GLU A N 1
ATOM 756 C CA . GLU A 1 80 ? 26.445 20.031 28.595 1.00 17.37 80 GLU A CA 1
ATOM 757 C C . GLU A 1 80 ? 27.227 19.388 27.454 1.00 17.30 80 GLU A C 1
ATOM 758 O O . GLU A 1 80 ? 28.243 19.899 27.019 1.00 18.20 80 GLU A O 1
ATOM 765 N N . PHE A 1 81 ? 26.764 18.218 27.024 1.00 21.22 81 PHE A N 1
ATOM 766 C CA . PHE A 1 81 ? 27.362 17.476 25.922 1.00 21.06 81 PHE A CA 1
ATOM 767 C C . PHE A 1 81 ? 27.324 18.365 24.675 1.00 21.47 81 PHE A C 1
ATOM 768 O O . PHE A 1 81 ? 28.298 18.425 23.915 1.00 21.69 81 PHE A O 1
ATOM 777 N N . PHE A 1 82 ? 26.203 19.053 24.476 1.00 20.26 82 PHE A N 1
ATOM 778 C CA . PHE A 1 82 ? 26.049 19.954 23.345 1.00 20.60 82 PHE A CA 1
ATOM 779 C C . PHE A 1 82 ? 27.060 21.098 23.461 1.00 24.01 82 PHE A C 1
ATOM 780 O O . PHE A 1 82 ? 27.790 21.400 22.515 1.00 25.07 82 PHE A O 1
ATOM 789 N N . LEU A 1 83 ? 27.109 21.722 24.636 1.00 23.23 83 LEU A N 1
ATOM 790 C CA . LEU A 1 83 ? 28.016 22.835 24.875 1.00 23.26 83 LEU A CA 1
ATOM 791 C C . LEU A 1 83 ? 29.444 22.420 24.670 1.00 23.53 83 LEU A C 1
ATOM 792 O O . LEU A 1 83 ? 30.236 23.156 24.097 1.00 24.43 83 LEU A O 1
ATOM 798 N N . GLU A 1 84 ? 29.768 21.229 25.133 1.00 26.09 84 GLU A N 1
ATOM 799 C CA . GLU A 1 84 ? 31.117 20.715 25.012 1.00 32.50 84 GLU A CA 1
ATOM 800 C C . GLU A 1 84 ? 31.472 20.136 23.630 1.00 36.42 84 GLU A C 1
ATOM 801 O O . GLU A 1 84 ? 32.651 19.946 23.326 1.00 38.77 84 GLU A O 1
ATOM 808 N N . SER A 1 85 ? 30.478 19.871 22.787 1.00 38.33 85 SER A N 1
ATOM 809 C CA . SER A 1 85 ? 30.740 19.285 21.477 1.00 38.02 85 SER A CA 1
ATOM 810 C C . SER A 1 85 ? 30.483 20.172 20.261 1.00 40.12 85 SER A C 1
ATOM 811 O O . SER A 1 85 ? 30.110 21.350 20.373 1.00 39.40 85 SER A O 1
ATOM 816 N N . GLU A 1 86 ? 30.737 19.590 19.091 1.00 42.48 86 GLU A N 1
ATOM 817 C CA . GLU A 1 86 ? 30.542 20.267 17.815 1.00 44.44 86 GLU A CA 1
ATOM 818 C C . GLU A 1 86 ? 29.557 19.444 16.982 1.00 41.92 86 GLU A C 1
ATOM 819 O O . GLU A 1 86 ? 29.890 19.003 15.879 1.00 44.52 86 GLU A O 1
ATOM 826 N N . THR A 1 87 ? 28.384 19.162 17.540 1.00 38.89 87 THR A N 1
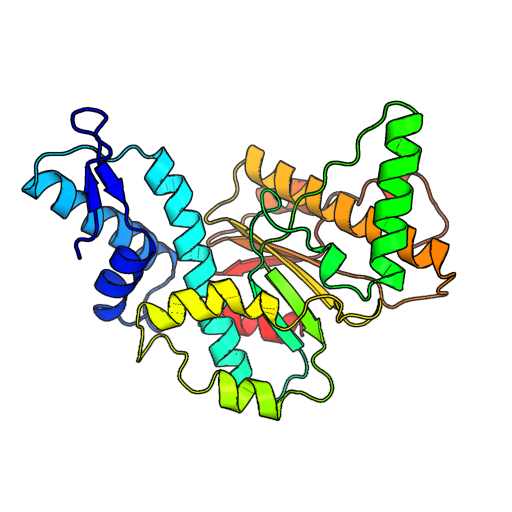ATOM 827 C CA . THR A 1 87 ? 27.372 18.405 16.816 1.00 36.72 87 THR A CA 1
ATOM 828 C C . THR A 1 87 ? 26.304 19.360 16.304 1.00 33.72 87 THR A C 1
ATOM 829 O O . THR A 1 87 ? 26.178 20.473 16.797 1.00 32.45 87 THR A O 1
ATOM 835 N N . ASN A 1 88 ? 25.556 18.930 15.296 1.00 32.54 88 ASN A N 1
ATOM 836 C CA . ASN A 1 88 ? 24.498 19.756 14.726 1.00 32.01 88 ASN A CA 1
ATOM 837 C C . ASN A 1 88 ? 23.158 19.401 15.319 1.00 30.41 88 ASN A C 1
ATOM 838 O O . ASN A 1 88 ? 22.154 19.946 14.892 1.00 30.71 88 ASN A O 1
ATOM 846 N N . PHE A 1 89 ? 23.127 18.451 16.251 1.00 28.21 89 PHE A N 1
ATOM 847 C CA . PHE A 1 89 ? 21.870 18.013 16.856 1.00 24.95 89 PHE A CA 1
ATOM 848 C C . PHE A 1 89 ? 21.777 18.366 18.318 1.00 22.73 89 PHE A C 1
ATOM 849 O O . PHE A 1 89 ? 22.766 18.272 19.037 1.00 26.20 89 PHE A O 1
ATOM 858 N N . ILE A 1 90 ? 20.599 18.778 18.764 1.00 19.28 90 ILE A N 1
ATOM 859 C CA . ILE A 1 90 ? 20.431 19.112 20.172 1.00 20.09 90 ILE A CA 1
ATOM 860 C C . ILE A 1 90 ? 19.281 18.279 20.730 1.00 18.14 90 ILE A C 1
ATOM 861 O O . ILE A 1 90 ? 18.317 18.022 20.012 1.00 22.16 90 ILE A O 1
ATOM 867 N N . VAL A 1 91 ? 19.460 17.719 21.927 1.00 17.86 91 VAL A N 1
ATOM 868 C CA . VAL A 1 91 ? 18.425 16.899 22.576 1.00 16.44 91 VAL A CA 1
ATOM 869 C C . VAL A 1 91 ? 17.511 17.823 23.388 1.00 17.64 91 VAL A C 1
ATOM 870 O O . VAL A 1 91 ? 17.937 18.450 24.367 1.00 19.99 91 VAL A O 1
ATOM 875 N N . VAL A 1 92 ? 16.270 17.961 22.924 1.00 17.29 92 VAL A N 1
ATOM 876 C CA . VAL A 1 92 ? 15.285 18.839 23.542 1.00 16.83 92 VAL A CA 1
ATOM 877 C C . VAL A 1 92 ? 14.184 18.083 24.277 1.00 18.61 92 VAL A C 1
ATOM 878 O O . VAL A 1 92 ? 13.601 17.127 23.742 1.00 16.50 92 VAL A O 1
ATOM 883 N N . LYS A 1 93 ? 13.888 18.536 25.492 1.00 17.39 93 LYS A N 1
ATOM 884 C CA . LYS A 1 93 ? 12.875 17.921 26.332 1.00 17.19 93 LYS A CA 1
ATOM 885 C C . LYS A 1 93 ? 11.512 18.413 25.888 1.00 19.51 93 LYS A C 1
ATOM 886 O O . LYS A 1 93 ? 11.349 19.595 25.575 1.00 18.41 93 LYS A O 1
ATOM 896 N N . MET A 1 94 ? 10.549 17.489 25.836 1.00 21.00 94 MET A N 1
ATOM 897 C CA . MET A 1 94 ? 9.195 17.781 25.388 1.00 20.70 94 MET A CA 1
ATOM 898 C C . MET A 1 94 ? 8.197 17.801 26.532 1.00 23.80 94 MET A C 1
ATOM 899 O O . MET A 1 94 ? 8.337 17.059 27.503 1.00 24.31 94 MET A O 1
ATOM 905 N N . PRO A 1 95 ? 7.237 18.728 26.482 1.00 24.16 95 PRO A N 1
ATOM 906 C CA . PRO A 1 95 ? 6.198 18.819 27.511 1.00 25.10 95 PRO A CA 1
ATOM 907 C C . PRO A 1 95 ? 5.113 17.771 27.182 1.00 31.15 95 PRO A C 1
ATOM 908 O O . PRO A 1 95 ? 5.137 17.148 26.104 1.00 31.48 95 PRO A O 1
ATOM 912 N N . ASN A 1 96 ? 4.158 17.591 28.091 1.00 35.89 96 ASN A N 1
ATOM 913 C CA . ASN A 1 96 ? 3.069 16.618 27.918 1.00 39.55 96 ASN A CA 1
ATOM 914 C C . ASN A 1 96 ? 2.097 17.008 26.831 1.00 39.06 96 ASN A C 1
ATOM 915 O O . ASN A 1 96 ? 1.893 18.194 26.585 1.00 39.45 96 ASN A O 1
ATOM 923 N N . ALA A 1 97 ? 1.444 16.002 26.247 1.00 39.25 97 ALA A N 1
ATOM 924 C CA . ALA A 1 97 ? 0.452 16.202 25.188 1.00 39.99 97 ALA A CA 1
ATOM 925 C C . ALA A 1 97 ? -0.745 16.997 25.703 1.00 41.07 97 ALA A C 1
ATOM 926 O O . ALA A 1 97 ? -1.457 17.615 24.923 1.00 43.52 97 ALA A O 1
ATOM 929 N N . THR A 1 98 ? -0.949 16.991 27.020 1.00 41.76 98 THR A N 1
ATOM 930 C CA . THR A 1 98 ? -2.043 17.736 27.639 1.00 42.46 98 THR A CA 1
ATOM 931 C C . THR A 1 98 ? -1.969 19.181 27.153 1.00 41.95 98 THR A C 1
ATOM 932 O O . THR A 1 98 ? -2.963 19.758 26.732 1.00 45.68 98 THR A O 1
ATOM 938 N N . SER A 1 99 ? -0.760 19.716 27.101 1.00 40.75 99 SER A N 1
ATOM 939 C CA . SER A 1 99 ? -0.557 21.098 26.706 1.00 39.60 99 SER A CA 1
ATOM 940 C C . SER A 1 99 ? 0.296 21.342 25.455 1.00 36.31 99 SER A C 1
ATOM 941 O O . SER A 1 99 ? 0.552 22.496 25.107 1.00 35.29 99 SER A O 1
ATOM 946 N N . PHE A 1 100 ? 0.768 20.288 24.801 1.00 30.60 100 PHE A N 1
ATOM 947 C CA . PHE A 1 100 ? 1.625 20.475 23.638 1.00 25.97 100 PHE A CA 1
ATOM 948 C C . PHE A 1 100 ? 1.556 19.275 22.727 1.00 24.02 100 PHE A C 1
ATOM 949 O O . PHE A 1 100 ? 1.318 18.156 23.173 1.00 22.14 100 PHE A O 1
ATOM 958 N N . ASP A 1 101 ? 1.748 19.523 21.441 1.00 21.77 101 ASP A N 1
ATOM 959 C CA . ASP A 1 101 ? 1.713 18.482 20.422 1.00 17.53 101 ASP A CA 1
ATOM 960 C C . ASP A 1 101 ? 3.091 18.506 19.770 1.00 16.26 101 ASP A C 1
ATOM 961 O O . ASP A 1 101 ? 3.452 19.495 19.135 1.00 14.90 101 ASP A O 1
ATOM 967 N N . VAL A 1 102 ? 3.855 17.432 19.922 1.00 12.42 102 VAL A N 1
ATOM 968 C CA . VAL A 1 102 ? 5.188 17.354 19.325 1.00 17.93 102 VAL A CA 1
ATOM 969 C C . VAL A 1 102 ? 5.192 17.585 17.792 1.00 18.05 102 VAL A C 1
ATOM 970 O O . VAL A 1 102 ? 6.223 17.929 17.232 1.00 18.80 102 VAL A O 1
ATOM 975 N N . MET A 1 103 ? 4.045 17.411 17.133 1.00 19.60 103 MET A N 1
ATOM 976 C CA . MET A 1 103 ? 3.917 17.595 15.681 1.00 20.73 103 MET A CA 1
ATOM 977 C C . MET A 1 103 ? 4.087 19.051 15.259 1.00 21.11 103 MET A C 1
ATOM 978 O O . MET A 1 103 ? 4.418 19.340 14.103 1.00 19.85 103 MET A O 1
ATOM 984 N N . SER A 1 104 ? 3.866 19.962 16.200 1.00 19.22 104 SER A N 1
ATOM 985 C CA . SER A 1 104 ? 4.008 21.385 15.930 1.00 19.13 104 SER A CA 1
ATOM 986 C C . SER A 1 104 ? 5.485 21.817 15.822 1.00 17.07 104 SER A C 1
ATOM 987 O O . SER A 1 104 ? 5.779 22.979 15.545 1.00 17.12 104 SER A O 1
ATOM 992 N N . ILE A 1 105 ? 6.407 20.885 16.055 1.00 16.58 105 ILE A N 1
ATOM 993 C CA . ILE A 1 105 ? 7.842 21.157 15.929 1.00 17.25 105 ILE A CA 1
ATOM 994 C C . ILE A 1 105 ? 8.100 21.237 14.432 1.00 17.22 105 ILE A C 1
ATOM 995 O O . ILE A 1 105 ? 9.056 21.853 13.989 1.00 18.26 105 ILE A O 1
ATOM 1001 N N . TYR A 1 106 ? 7.283 20.530 13.663 1.00 17.57 106 TYR A N 1
ATOM 1002 C CA . TYR A 1 106 ? 7.420 20.519 12.227 1.00 15.43 106 TYR A CA 1
ATOM 1003 C C . TYR A 1 106 ? 6.892 21.807 11.667 1.00 15.52 106 TYR A C 1
ATOM 1004 O O . TYR A 1 106 ? 6.100 22.480 12.302 1.00 17.27 106 TYR A O 1
ATOM 1015 N N . LYS A 1 107 ? 7.330 22.148 10.467 1.00 17.60 107 LYS A N 1
ATOM 1016 C CA . LYS A 1 107 ? 6.846 23.338 9.783 1.00 18.60 107 LYS A CA 1
ATOM 1017 C C . LYS A 1 107 ? 5.348 23.154 9.733 1.00 19.42 107 LYS A C 1
ATOM 1018 O O . LYS A 1 107 ? 4.870 22.022 9.658 1.00 19.84 107 LYS A O 1
ATOM 1028 N N . SER A 1 108 ? 4.616 24.254 9.653 1.00 21.83 108 SER A N 1
ATOM 1029 C CA . SER A 1 108 ? 3.164 24.207 9.607 1.00 24.45 108 SER A CA 1
ATOM 1030 C C . SER A 1 108 ? 2.586 23.490 8.408 1.00 24.44 108 SER A C 1
ATOM 1031 O O . SER A 1 108 ? 1.481 22.961 8.483 1.00 27.46 108 SER A O 1
ATOM 1036 N N . CYS A 1 109 ? 3.306 23.470 7.293 1.00 26.26 109 CYS A N 1
ATOM 1037 C CA . CYS A 1 109 ? 2.787 22.777 6.114 1.00 24.34 109 CYS A CA 1
ATOM 1038 C C . CYS A 1 109 ? 2.750 21.285 6.401 1.00 22.15 109 CYS A C 1
ATOM 1039 O O . CYS A 1 109 ? 1.828 20.606 5.985 1.00 24.20 109 CYS A O 1
ATOM 1043 N N . LEU A 1 110 ? 3.708 20.789 7.181 1.00 19.47 110 LEU A N 1
ATOM 1044 C CA . LEU A 1 110 ? 3.738 19.373 7.528 1.00 17.78 110 LEU A CA 1
ATOM 1045 C C . LEU A 1 110 ? 2.744 19.019 8.627 1.00 17.96 110 LEU A C 1
ATOM 1046 O O . LEU A 1 110 ? 1.969 18.081 8.473 1.00 18.65 110 LEU A O 1
ATOM 1052 N N . SER A 1 111 ? 2.713 19.796 9.708 1.00 18.40 111 SER A N 1
ATOM 1053 C CA . SER A 1 111 ? 1.798 19.498 10.794 1.00 16.58 111 SER A CA 1
ATOM 1054 C C . SER A 1 111 ? 0.338 19.580 10.354 1.00 16.22 111 SER A C 1
ATOM 1055 O O . SER A 1 111 ? -0.520 18.858 10.875 1.00 16.50 111 SER A O 1
ATOM 1060 N N . GLU A 1 112 ? 0.046 20.420 9.365 1.00 14.47 112 GLU A N 1
ATOM 1061 C CA . GLU A 1 112 ? -1.323 20.551 8.891 1.00 13.12 112 GLU A CA 1
ATOM 1062 C C . GLU A 1 112 ? -1.834 19.254 8.299 1.00 11.86 112 GLU A C 1
ATOM 1063 O O . GLU A 1 112 ? -3.018 18.980 8.346 1.00 13.07 112 GLU A O 1
ATOM 1070 N N . PHE A 1 113 ? -0.948 18.444 7.740 1.00 13.42 113 PHE A N 1
ATOM 1071 C CA . PHE A 1 113 ? -1.358 17.153 7.183 1.00 14.55 113 PHE A CA 1
ATOM 1072 C C . PHE A 1 113 ? -1.908 16.259 8.316 1.00 15.15 113 PHE A C 1
ATOM 1073 O O . PHE A 1 113 ? -2.856 15.465 8.114 1.00 14.74 113 PHE A O 1
ATOM 1082 N N . ILE A 1 114 ? -1.265 16.349 9.485 1.00 13.62 114 ILE A N 1
ATOM 1083 C CA . ILE A 1 114 ? -1.673 15.578 10.655 1.00 14.43 114 ILE A CA 1
ATOM 1084 C C . ILE A 1 114 ? -3.008 16.118 11.178 1.00 14.04 114 ILE A C 1
ATOM 1085 O O . ILE A 1 114 ? -3.888 15.351 11.554 1.00 17.48 114 ILE A O 1
ATOM 1091 N N . TYR A 1 115 ? -3.172 17.439 11.154 1.00 17.39 115 TYR A N 1
ATOM 1092 C CA . TYR A 1 115 ? -4.407 18.073 11.617 1.00 18.06 115 TYR A CA 1
ATOM 1093 C C . TYR A 1 115 ? -5.516 17.702 10.663 1.00 16.57 115 TYR A C 1
ATOM 1094 O O . TYR A 1 115 ? -6.652 17.464 11.089 1.00 16.25 115 TYR A O 1
ATOM 1105 N N . ASP A 1 116 ? -5.170 17.624 9.380 1.00 13.08 116 ASP A N 1
ATOM 1106 C CA . ASP A 1 116 ? -6.126 17.244 8.343 1.00 14.17 116 ASP A CA 1
ATOM 1107 C C . ASP A 1 116 ? -6.584 15.792 8.580 1.00 12.63 116 ASP A C 1
ATOM 1108 O O . ASP A 1 116 ? -7.764 15.470 8.473 1.00 12.57 116 ASP A O 1
ATOM 1114 N N . LEU A 1 117 ? -5.650 14.929 8.954 1.00 13.17 117 LEU A N 1
ATOM 1115 C CA . LEU A 1 117 ? -5.977 13.540 9.237 1.00 13.08 117 LEU A CA 1
ATOM 1116 C C . LEU A 1 117 ? -6.896 13.427 10.482 1.00 11.62 117 LEU A C 1
ATOM 1117 O O . LEU A 1 117 ? -7.893 12.706 10.479 1.00 10.77 117 LEU A O 1
ATOM 1123 N N . ARG A 1 118 ? -6.569 14.154 11.543 1.00 13.43 118 ARG A N 1
ATOM 1124 C CA . ARG A 1 118 ? -7.378 14.107 12.753 1.00 12.67 118 ARG A CA 1
ATOM 1125 C C . ARG A 1 118 ? -8.819 14.520 12.478 1.00 11.95 118 ARG A C 1
ATOM 1126 O O . ARG A 1 118 ? -9.769 13.871 12.923 1.00 13.10 118 ARG A O 1
ATOM 1140 N N . SER A 1 119 ? -8.975 15.579 11.696 1.00 13.49 119 SER A N 1
ATOM 1141 C CA . SER A 1 119 ? -10.281 16.099 11.329 1.00 11.92 119 SER A CA 1
ATOM 1142 C C . SER A 1 119 ? -11.108 15.129 10.463 1.00 13.16 119 SER A C 1
ATOM 1143 O O . SER A 1 119 ? -12.303 14.936 10.714 1.00 14.00 119 SER A O 1
ATOM 1148 N N . LYS A 1 120 ? -10.488 14.513 9.455 1.00 12.93 120 LYS A N 1
ATOM 1149 C CA . LYS A 1 120 ? -11.191 13.541 8.587 1.00 13.15 120 LYS A CA 1
ATOM 1150 C C . LYS A 1 120 ? -11.598 12.287 9.368 1.00 13.74 120 LYS A C 1
ATOM 1151 O O . LYS A 1 120 ? -12.615 11.668 9.078 1.00 13.89 120 LYS A O 1
ATOM 1161 N N . LEU A 1 121 ? -10.738 11.859 10.289 1.00 13.57 121 LEU A N 1
ATOM 1162 C CA . LEU A 1 121 ? -11.030 10.698 11.123 1.00 13.27 121 LEU A CA 1
ATOM 1163 C C . LEU A 1 121 ? -12.202 11.011 12.037 1.00 12.17 121 LEU A C 1
ATOM 1164 O O . LEU A 1 121 ? -13.123 10.216 12.130 1.00 15.34 121 LEU A O 1
ATOM 1170 N N . SER A 1 122 ? -12.204 12.186 12.671 1.00 15.70 122 SER A N 1
ATOM 1171 C CA . SER A 1 122 ? -13.292 12.554 13.588 1.00 16.88 122 SER A CA 1
ATOM 1172 C C . SER A 1 122 ? -14.619 12.527 12.869 1.00 20.04 122 SER A C 1
ATOM 1173 O O . SER A 1 122 ? -15.626 12.120 13.443 1.00 22.75 122 SER A O 1
ATOM 1178 N N . LEU A 1 123 ? -14.618 12.914 11.596 1.00 21.00 123 LEU A N 1
ATOM 1179 C CA . LEU A 1 123 ? -15.836 12.870 10.795 1.00 21.15 123 LEU A CA 1
ATOM 1180 C C . LEU A 1 123 ? -16.287 11.418 10.515 1.00 23.65 123 LEU A C 1
ATOM 1181 O O . LEU A 1 123 ? -17.447 11.173 10.182 1.00 26.16 123 LEU A O 1
ATOM 1187 N N . ASN A 1 124 ? -15.371 10.459 10.618 1.00 24.00 124 ASN A N 1
ATOM 1188 C CA . ASN A 1 124 ? -15.709 9.050 10.413 1.00 24.76 124 ASN A CA 1
ATOM 1189 C C . ASN A 1 124 ? -15.888 8.389 11.782 1.00 25.02 124 ASN A C 1
ATOM 1190 O O . ASN A 1 124 ? -15.962 7.165 11.882 1.00 25.08 124 ASN A O 1
ATOM 1198 N N . ASN A 1 125 ? -15.933 9.221 12.824 1.00 23.44 125 ASN A N 1
ATOM 1199 C CA . ASN A 1 125 ? -16.080 8.798 14.214 1.00 23.40 125 ASN A CA 1
ATOM 1200 C C . ASN A 1 125 ? -14.881 7.994 14.770 1.00 20.72 125 ASN A C 1
ATOM 1201 O O . ASN A 1 125 ? -15.054 7.012 15.490 1.00 18.89 125 ASN A O 1
ATOM 1209 N N . VAL A 1 126 ? -13.669 8.417 14.425 1.00 16.71 126 VAL A N 1
ATOM 1210 C CA . VAL A 1 126 ? -12.453 7.768 14.894 1.00 15.30 126 VAL A CA 1
ATOM 1211 C C . VAL A 1 126 ? -11.555 8.860 15.497 1.00 1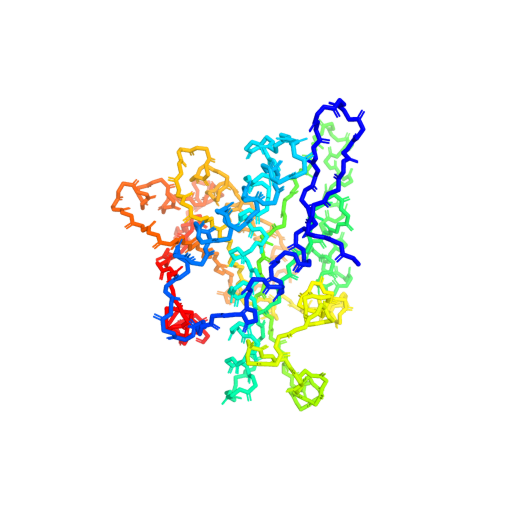3.58 126 VAL A C 1
ATOM 1212 O O . VAL A 1 126 ? -11.522 9.985 15.010 1.00 13.77 126 VAL A O 1
ATOM 1217 N N . ASN A 1 127 ? -10.855 8.553 16.575 1.00 13.12 127 ASN A N 1
ATOM 1218 C CA . ASN A 1 127 ? -9.988 9.549 17.194 1.00 12.76 127 ASN A CA 1
ATOM 1219 C C . ASN A 1 127 ? -8.557 9.255 16.814 1.00 11.09 127 ASN A C 1
ATOM 1220 O O . ASN A 1 127 ? -8.242 8.180 16.330 1.00 13.27 127 ASN A O 1
ATOM 1228 N N . LEU A 1 128 ? -7.700 10.240 17.023 1.00 12.13 128 LEU A N 1
ATOM 1229 C CA . LEU A 1 128 ? -6.291 10.110 16.772 1.00 14.47 128 LEU A CA 1
ATOM 1230 C C . LEU A 1 128 ? -5.655 10.647 18.058 1.00 16.47 128 LEU A C 1
ATOM 1231 O O . LEU A 1 128 ? -5.546 11.853 18.250 1.00 18.39 128 LEU A O 1
ATOM 1237 N N . ILE A 1 129 ? -5.336 9.742 18.975 1.00 18.13 129 ILE A N 1
ATOM 1238 C CA . ILE A 1 129 ? -4.738 10.106 20.252 1.00 19.52 129 ILE A CA 1
ATOM 1239 C C . ILE A 1 129 ? -3.255 9.829 20.153 1.00 20.66 129 ILE A C 1
ATOM 1240 O O . ILE A 1 129 ? -2.840 8.678 19.988 1.00 22.84 129 ILE A O 1
ATOM 1246 N N . THR A 1 130 ? -2.459 10.879 20.242 1.00 20.15 130 THR A N 1
ATOM 1247 C CA . THR A 1 130 ? -1.021 10.740 20.154 1.00 19.34 130 THR A CA 1
ATOM 1248 C C . THR A 1 130 ? -0.413 11.171 21.470 1.00 19.97 130 THR A C 1
ATOM 1249 O O . THR A 1 130 ? -1.074 11.797 22.297 1.00 24.58 130 THR A O 1
ATOM 1255 N N . SER A 1 131 ? 0.829 10.779 21.691 1.00 21.22 131 SER A N 1
ATOM 1256 C CA . SER A 1 131 ? 1.536 11.139 22.906 1.00 20.58 131 SER A CA 1
ATOM 1257 C C . SER A 1 131 ? 2.860 11.735 22.468 1.00 18.65 131 SER A C 1
ATOM 1258 O O . SER A 1 131 ? 3.248 11.582 21.303 1.00 18.41 131 SER A O 1
ATOM 1263 N N . ASN A 1 132 ? 3.511 12.477 23.361 1.00 18.47 132 ASN A N 1
ATOM 1264 C CA . ASN A 1 132 ? 4.794 13.101 23.033 1.00 18.85 132 ASN A CA 1
ATOM 1265 C C . ASN A 1 132 ? 5.955 12.318 23.636 1.00 19.21 132 ASN A C 1
ATOM 1266 O O . ASN A 1 132 ? 5.929 11.980 24.830 1.00 19.47 132 ASN A O 1
ATOM 1274 N N . PRO A 1 133 ? 6.949 11.942 22.810 1.00 14.80 133 PRO A N 1
ATOM 1275 C CA . PRO A 1 133 ? 8.075 11.211 23.392 1.00 13.02 133 PRO A CA 1
ATOM 1276 C C . PRO A 1 133 ? 8.739 12.232 24.324 1.00 12.93 133 PRO A C 1
ATOM 1277 O O . PRO A 1 133 ? 8.514 13.431 24.164 1.00 11.72 133 PRO A O 1
ATOM 1281 N N . ASP A 1 134 ? 9.550 11.766 25.272 1.00 13.15 134 ASP A N 1
ATOM 1282 C CA . ASP A 1 134 ? 10.228 12.632 26.244 1.00 11.95 134 ASP A CA 1
ATOM 1283 C C . ASP A 1 134 ? 11.192 13.640 25.661 1.00 12.39 134 ASP A C 1
ATOM 1284 O O . ASP A 1 134 ? 11.228 14.779 26.097 1.00 12.30 134 ASP A O 1
ATOM 1290 N N . PHE A 1 135 ? 12.005 13.196 24.712 1.00 13.00 135 PHE A N 1
ATOM 1291 C CA . PHE A 1 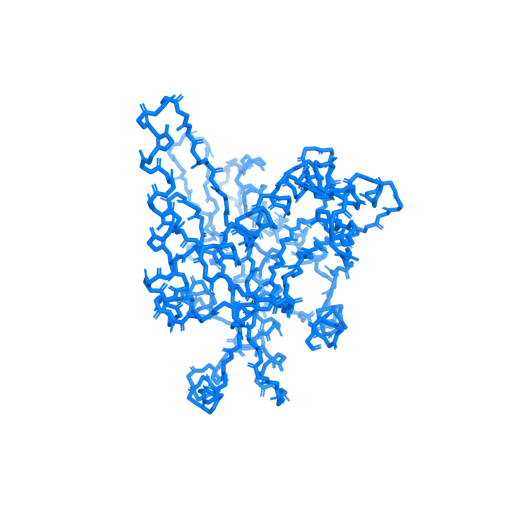135 ? 12.989 14.049 24.063 1.00 13.49 135 PHE A CA 1
ATOM 1292 C C . PHE A 1 135 ? 12.890 13.867 22.549 1.00 14.35 135 PHE A C 1
ATOM 1293 O O . PHE A 1 135 ? 12.508 12.799 22.072 1.00 12.01 135 PHE A O 1
ATOM 1302 N N . SER A 1 136 ? 13.305 14.904 21.826 1.00 14.67 136 SER A N 1
ATOM 1303 C CA . SER A 1 136 ? 13.349 14.950 20.363 1.00 16.28 136 SER A CA 1
ATOM 1304 C C . SER A 1 136 ? 14.780 15.354 20.040 1.00 17.18 136 SER A C 1
ATOM 1305 O O . SER A 1 136 ? 15.314 16.250 20.703 1.00 16.79 136 SER A O 1
ATOM 1310 N N . ILE A 1 137 ? 15.420 14.685 19.075 1.00 16.71 137 ILE A N 1
ATOM 1311 C CA . ILE A 1 137 ? 16.777 15.048 18.661 1.00 16.52 137 ILE A CA 1
ATOM 1312 C C . ILE A 1 137 ? 16.581 15.856 17.383 1.00 19.36 137 ILE A C 1
ATOM 1313 O O . ILE A 1 137 ? 16.100 15.350 16.364 1.00 17.24 137 ILE A O 1
ATOM 1319 N N . ILE A 1 138 ? 16.839 17.155 17.512 1.00 22.42 138 ILE A N 1
ATOM 1320 C CA . ILE A 1 138 ? 16.610 18.128 16.458 1.00 21.39 138 ILE A CA 1
ATOM 1321 C C . ILE A 1 138 ? 17.866 18.631 15.778 1.00 21.79 138 ILE A C 1
ATOM 1322 O O . ILE A 1 138 ? 18.864 18.923 16.428 1.00 20.97 138 ILE A O 1
ATOM 1328 N N . ASP A 1 139 ? 17.784 18.729 14.458 1.00 23.52 139 ASP A N 1
ATOM 1329 C CA . ASP A 1 139 ? 18.870 19.187 13.611 1.00 24.03 139 ASP A CA 1
ATOM 1330 C C . ASP A 1 139 ? 18.882 20.702 13.678 1.00 27.14 139 ASP A C 1
ATOM 1331 O O . ASP A 1 139 ? 17.947 21.342 13.219 1.00 30.26 139 ASP A O 1
ATOM 1337 N N . ILE A 1 140 ? 19.919 21.273 14.279 1.00 30.02 140 ILE A N 1
ATOM 1338 C CA . ILE A 1 140 ? 20.035 22.719 14.368 1.00 35.31 140 ILE A CA 1
ATOM 1339 C C . ILE A 1 140 ? 21.045 23.318 13.390 1.00 38.28 140 ILE A C 1
ATOM 1340 O O . ILE A 1 140 ? 21.831 24.179 13.770 1.00 40.24 140 ILE A O 1
ATOM 1346 N N . ARG A 1 141 ? 21.006 22.876 12.132 1.00 42.29 141 ARG A N 1
ATOM 1347 C CA . ARG A 1 141 ? 21.906 23.381 11.084 1.00 45.77 141 ARG A CA 1
ATOM 1348 C C . ARG A 1 141 ? 21.862 24.895 11.080 1.00 46.00 141 ARG A C 1
ATOM 1349 O O . ARG A 1 141 ? 20.806 25.489 10.861 1.00 47.04 141 ARG A O 1
ATOM 1363 N N . GLY A 1 142 ? 22.990 25.525 11.359 1.00 47.90 142 GLY A N 1
ATOM 1364 C CA . GLY A 1 142 ? 23.022 26.973 11.340 1.00 50.75 142 GLY A CA 1
ATOM 1365 C C . GLY A 1 142 ? 22.995 27.720 12.663 1.00 52.09 142 GLY A C 1
ATOM 1366 O O . GLY A 1 142 ? 23.821 28.623 12.862 1.00 55.00 142 GLY A O 1
ATOM 1368 N N . ARG A 1 143 ? 22.093 27.351 13.575 1.00 49.99 143 ARG A N 1
ATOM 1369 C CA . ARG A 1 143 ? 21.988 28.049 14.856 1.00 47.09 143 ARG A CA 1
ATOM 1370 C C . ARG A 1 143 ? 22.778 27.490 16.047 1.00 45.14 143 ARG A C 1
ATOM 1371 O O . ARG A 1 143 ? 22.421 27.715 17.208 1.00 44.67 143 ARG A O 1
ATOM 1385 N N . ARG A 1 144 ? 23.900 26.838 15.754 1.00 42.34 144 ARG A N 1
ATOM 1386 C CA . ARG A 1 144 ? 24.748 26.266 16.787 1.00 41.21 144 ARG A CA 1
ATOM 1387 C C . ARG A 1 144 ? 25.300 27.360 17.716 1.00 40.74 144 ARG A C 1
ATOM 1388 O O . ARG A 1 144 ? 25.153 27.289 18.939 1.00 39.26 144 ARG A O 1
ATOM 1402 N N . GLU A 1 145 ? 25.897 28.388 17.124 1.00 38.35 145 GLU A N 1
ATOM 1403 C CA . GLU A 1 145 ? 26.473 29.483 17.881 1.00 37.30 145 GLU A CA 1
ATOM 1404 C C . GLU A 1 145 ? 25.460 30.206 18.745 1.00 35.32 145 GLU A C 1
ATOM 1405 O O . GLU A 1 145 ? 25.735 30.519 19.907 1.00 33.41 145 GLU A O 1
ATOM 1412 N N . GLU A 1 146 ? 24.305 30.502 18.163 1.00 34.69 146 GLU A N 1
ATOM 1413 C CA . GLU A 1 146 ? 23.238 31.183 18.876 1.00 34.81 146 GLU A CA 1
ATOM 1414 C C . GLU A 1 146 ? 22.840 30.417 20.137 1.00 34.59 146 GLU A C 1
ATOM 1415 O O . GLU A 1 146 ? 22.735 30.992 21.221 1.00 35.40 146 GLU A O 1
ATOM 1422 N N . LEU A 1 147 ? 22.603 29.120 19.983 1.00 32.36 147 LEU A N 1
ATOM 1423 C CA . LEU A 1 147 ? 22.200 28.283 21.103 1.00 30.85 147 LEU A CA 1
ATOM 1424 C C . LEU A 1 147 ? 23.312 28.126 22.145 1.00 29.94 147 LEU A C 1
ATOM 1425 O O . LEU A 1 147 ? 23.040 28.149 23.340 1.00 29.13 147 LEU A O 1
ATOM 1431 N N . LYS A 1 148 ? 24.559 28.005 21.698 1.00 30.31 148 LYS A N 1
ATOM 1432 C CA . LYS A 1 148 ? 25.685 27.886 22.612 1.00 30.39 148 LYS A CA 1
ATOM 1433 C C . LYS A 1 148 ? 25.785 29.131 23.4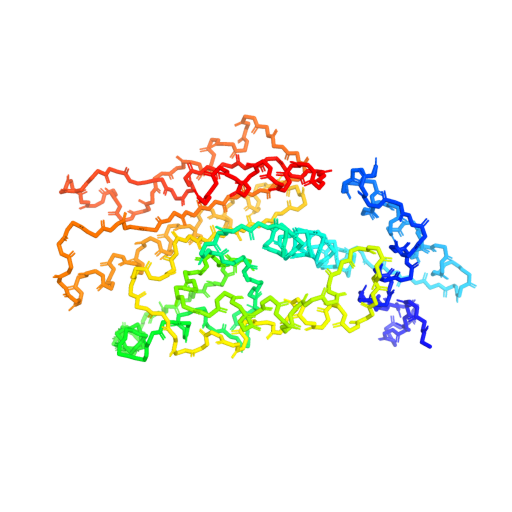99 1.00 31.61 148 LYS A C 1
ATOM 1434 O O . LYS A 1 148 ? 26.063 29.027 24.690 1.00 33.52 148 LYS A O 1
ATOM 1444 N N . SER A 1 149 ? 25.555 30.310 22.926 1.00 31.73 149 SER A N 1
ATOM 1445 C CA . SER A 1 149 ? 25.619 31.554 23.694 1.00 31.31 149 SER A CA 1
ATOM 1446 C C . SER A 1 149 ? 24.429 31.643 24.634 1.00 30.19 149 SER A C 1
ATOM 1447 O O . SER A 1 149 ? 24.526 32.136 25.755 1.00 31.32 149 SER A O 1
ATOM 1452 N N . MET A 1 150 ? 23.296 31.164 24.156 1.00 30.12 150 MET A N 1
ATOM 1453 C CA . MET A 1 150 ? 22.072 31.187 24.919 1.00 29.54 150 MET A CA 1
ATOM 1454 C C . MET A 1 150 ? 22.125 30.236 26.108 1.00 30.13 150 MET A C 1
ATOM 1455 O O . MET A 1 150 ? 21.725 30.583 27.227 1.00 31.21 150 MET A O 1
ATOM 1461 N N . LEU A 1 151 ? 22.718 29.073 25.885 1.00 27.38 151 LEU A N 1
ATOM 1462 C CA . LEU A 1 151 ? 22.764 28.039 26.901 1.00 26.95 151 LEU A CA 1
ATOM 1463 C C . LEU A 1 151 ? 24.076 27.889 27.634 1.00 24.88 151 LEU A C 1
ATOM 1464 O O . LEU A 1 151 ? 24.282 26.904 28.325 1.00 24.09 151 LEU A O 1
ATOM 1470 N N . LYS A 1 152 ? 24.930 28.898 27.519 1.00 27.74 152 LYS A N 1
ATOM 1471 C CA . LYS A 1 152 ? 26.249 28.910 28.144 1.00 30.64 152 LYS A CA 1
ATOM 1472 C C . LYS A 1 152 ? 26.303 28.552 29.645 1.00 29.67 152 LYS A C 1
ATOM 1473 O O . LYS A 1 152 ? 27.169 27.774 30.072 1.00 26.46 152 LYS A O 1
ATOM 1483 N N . ASP A 1 153 ? 25.370 29.092 30.429 1.00 27.87 153 ASP A N 1
ATOM 1484 C CA . ASP A 1 153 ? 25.367 28.864 31.875 1.00 29.14 153 ASP A CA 1
ATOM 1485 C C . ASP A 1 153 ? 24.781 27.564 32.429 1.00 28.83 153 ASP A C 1
ATOM 1486 O O . ASP A 1 153 ? 24.768 27.366 33.649 1.00 29.54 153 ASP A O 1
ATOM 1492 N N . ILE A 1 154 ? 24.329 26.672 31.554 1.00 28.09 154 ILE A N 1
ATOM 1493 C CA . ILE A 1 154 ? 23.718 25.414 31.981 1.00 24.95 154 ILE A CA 1
ATOM 1494 C C . ILE A 1 154 ? 24.697 24.311 32.351 1.00 25.18 154 ILE A C 1
ATOM 1495 O O . ILE A 1 154 ? 25.525 23.904 31.540 1.00 26.68 154 ILE A O 1
ATOM 1501 N N . SER A 1 155 ? 24.620 23.859 33.597 1.00 24.09 155 SER A N 1
ATOM 1502 C CA . SER A 1 155 ? 25.451 22.757 34.069 1.00 24.83 155 SER A CA 1
ATOM 1503 C C . SER A 1 155 ? 25.011 22.238 35.437 1.00 24.41 155 SER A C 1
ATOM 1504 O O . SER A 1 155 ? 24.201 22.858 36.120 1.00 23.30 155 SER A O 1
ATOM 1509 N N . PHE A 1 156 ? 25.471 21.043 35.780 1.00 24.42 156 PHE A N 1
ATOM 1510 C CA . PHE A 1 156 ? 25.162 20.450 37.066 1.00 27.21 156 PHE A CA 1
ATOM 1511 C C . PHE A 1 156 ? 25.931 21.253 38.116 1.00 28.91 156 PHE A C 1
ATOM 1512 O O . PHE A 1 156 ? 25.397 21.558 39.187 1.00 31.45 156 PHE A O 1
ATOM 1521 N N . SER A 1 157 ? 27.165 21.632 37.776 1.00 27.88 157 SER A N 1
ATOM 1522 C CA . SER A 1 157 ? 28.032 22.408 38.672 1.00 29.25 157 SER A CA 1
ATOM 1523 C C . SER A 1 157 ? 27.425 23.714 39.199 1.00 27.77 157 SER A C 1
ATOM 1524 O O . SER A 1 157 ? 27.578 24.031 40.369 1.00 25.28 157 SER A O 1
ATOM 1529 N N . ASN A 1 158 ? 26.769 24.465 38.317 1.00 25.19 158 ASN A N 1
ATOM 1530 C CA . ASN A 1 158 ? 26.147 25.729 38.659 1.00 23.37 158 ASN A CA 1
ATOM 1531 C C . ASN A 1 158 ? 24.651 25.534 38.630 1.00 25.04 158 ASN A C 1
ATOM 1532 O O . ASN A 1 158 ? 23.914 26.392 38.121 1.00 26.95 158 ASN A O 1
ATOM 1540 N N . ILE A 1 159 ? 24.204 24.404 39.180 1.00 25.39 159 ILE A N 1
ATOM 1541 C CA . ILE A 1 159 ? 22.785 24.058 39.202 1.00 26.46 159 ILE A CA 1
ATOM 1542 C C . ILE A 1 159 ? 21.943 25.107 39.920 1.00 27.26 159 ILE A C 1
ATOM 1543 O O . ILE A 1 159 ? 22.337 25.606 40.972 1.00 26.97 159 ILE A O 1
ATOM 1549 N N . SER A 1 160 ? 20.823 25.488 39.301 1.00 28.18 160 SER A N 1
ATOM 1550 C CA . SER A 1 160 ? 19.901 26.475 39.861 1.00 25.90 160 SER A CA 1
ATOM 1551 C C . SER A 1 160 ? 18.480 26.192 39.366 1.00 25.66 160 SER A C 1
ATOM 1552 O O . SER A 1 160 ? 18.277 25.410 38.440 1.00 25.19 160 SER A O 1
ATOM 1557 N N . LEU A 1 161 ? 17.495 26.842 39.969 1.00 25.79 161 LEU A N 1
ATOM 1558 C CA . LEU A 1 161 ? 16.101 26.635 39.589 1.00 26.34 161 LEU A CA 1
ATOM 1559 C C . LEU A 1 161 ? 15.835 27.094 38.147 1.00 26.18 161 LEU A C 1
ATOM 1560 O O . LEU A 1 161 ? 15.004 26.515 37.435 1.00 25.03 161 LEU A O 1
ATOM 1566 N N . SER A 1 162 ? 16.534 28.151 37.741 1.00 26.73 162 SER A N 1
ATOM 1567 C CA . SER A 1 162 ? 16.426 28.713 36.397 1.00 25.69 162 SER A CA 1
ATOM 1568 C C . SER A 1 162 ? 16.937 27.730 35.332 1.00 25.39 162 SER A C 1
ATOM 1569 O O . SER A 1 162 ? 16.478 27.760 34.183 1.00 24.26 162 SER A O 1
ATOM 1574 N N . THR A 1 163 ? 17.879 26.869 35.732 1.00 23.96 163 THR A N 1
ATOM 1575 C CA . THR A 1 163 ? 18.454 25.836 34.872 1.00 20.67 163 THR A CA 1
ATOM 1576 C C . THR A 1 163 ? 17.345 24.856 34.518 1.00 20.43 163 THR A C 1
ATOM 1577 O O . THR A 1 163 ? 17.161 24.524 33.353 1.00 21.05 163 THR A O 1
ATOM 1583 N N . ILE A 1 164 ? 16.565 24.458 35.520 1.00 20.73 164 ILE A N 1
ATOM 1584 C CA . ILE A 1 164 ? 15.465 23.533 35.312 1.00 21.48 164 ILE A CA 1
ATOM 1585 C C . ILE A 1 164 ? 14.430 24.152 34.372 1.00 21.65 164 ILE A C 1
ATOM 1586 O O . ILE A 1 164 ? 13.976 23.508 33.429 1.00 19.57 164 ILE A O 1
ATOM 1592 N N . SER A 1 165 ? 14.103 25.417 34.590 1.00 21.61 165 SER A N 1
ATOM 1593 C CA . SER A 1 165 ? 13.134 26.102 33.744 1.00 23.45 165 SER A CA 1
ATOM 1594 C C . SER A 1 165 ? 13.574 26.166 32.289 1.00 22.67 165 SER A C 1
ATOM 1595 O O . SER A 1 165 ? 12.751 26.107 31.387 1.00 24.86 165 SER A O 1
ATOM 1600 N N . GLU A 1 166 ? 14.862 26.356 32.059 1.00 20.82 166 GLU A N 1
ATOM 1601 C CA . GLU A 1 166 ? 15.376 26.428 30.695 1.00 21.02 166 GLU A CA 1
ATOM 1602 C C . GLU A 1 166 ? 15.243 25.057 30.012 1.00 20.79 166 GLU A C 1
ATOM 1603 O O . GLU A 1 166 ? 14.684 24.944 28.919 1.00 18.44 166 GLU A O 1
ATOM 1610 N N . ILE A 1 167 ? 15.716 24.019 30.692 1.00 20.49 167 ILE A N 1
ATOM 1611 C CA . ILE A 1 167 ? 15.648 22.654 30.178 1.00 22.33 167 ILE A CA 1
ATOM 1612 C C . ILE A 1 167 ? 14.206 22.333 29.809 1.00 21.53 167 ILE A C 1
ATOM 1613 O O . ILE A 1 167 ? 13.950 21.685 28.793 1.00 22.61 167 ILE A O 1
ATOM 1619 N N . ASP A 1 168 ? 13.276 22.809 30.631 1.00 18.79 168 ASP A N 1
ATOM 1620 C CA . ASP A 1 168 ? 11.864 22.583 30.416 1.00 18.43 168 ASP A CA 1
ATOM 1621 C C . ASP A 1 168 ? 11.182 23.477 29.371 1.00 18.99 168 ASP A C 1
ATOM 1622 O O . ASP A 1 168 ? 10.074 23.170 28.926 1.00 21.12 168 ASP A O 1
ATOM 1628 N N . ASN A 1 169 ? 11.811 24.573 28.969 1.00 18.64 169 ASN A N 1
ATOM 1629 C CA . ASN A 1 169 ? 11.167 25.470 28.006 1.00 18.35 169 ASN A CA 1
ATOM 1630 C C . ASN A 1 169 ? 11.966 25.696 26.736 1.00 18.40 169 ASN A C 1
ATOM 1631 O O . ASN A 1 169 ? 11.527 26.412 25.836 1.00 17.01 169 ASN A O 1
ATOM 1639 N N . LEU A 1 170 ? 13.114 25.045 26.637 1.00 15.90 170 LEU A N 1
ATOM 1640 C CA . LEU A 1 170 ? 13.944 25.163 25.449 1.00 18.89 170 LEU A CA 1
ATOM 1641 C C . LEU A 1 170 ? 13.156 24.818 24.164 1.00 18.65 170 LEU A C 1
ATOM 1642 O O . LEU A 1 170 ? 13.381 25.403 23.109 1.00 22.98 170 LEU A O 1
ATOM 1648 N N . TYR A 1 171 ? 12.192 23.913 24.270 1.00 19.34 171 TYR A N 1
ATOM 1649 C CA . TYR A 1 171 ? 11.403 23.483 23.117 1.00 20.51 171 TYR A CA 1
ATOM 1650 C C . TYR A 1 171 ? 10.686 24.607 22.394 1.00 21.01 171 TYR A C 1
ATOM 1651 O O . TYR A 1 171 ? 10.324 24.463 21.230 1.00 21.36 171 TYR A O 1
ATOM 1662 N N . LYS A 1 172 ? 10.448 25.707 23.096 1.00 21.87 172 LYS A N 1
ATOM 1663 C CA . LYS A 1 172 ? 9.748 26.848 22.525 1.00 22.28 172 LYS A CA 1
ATOM 1664 C C . LYS A 1 172 ? 10.495 27.508 21.387 1.00 20.48 172 LYS A C 1
ATOM 1665 O O . LYS A 1 172 ? 9.919 28.269 20.618 1.00 22.37 172 LYS A O 1
ATOM 1675 N N . ASN A 1 173 ? 11.787 27.240 21.304 1.00 20.79 173 ASN A N 1
ATOM 1676 C CA . ASN A 1 173 ? 12.617 27.789 20.247 1.00 21.27 173 ASN A CA 1
ATOM 1677 C C . ASN A 1 173 ? 12.468 27.012 18.955 1.00 22.38 173 ASN A C 1
ATOM 1678 O O . ASN A 1 173 ? 12.980 27.448 17.927 1.00 24.75 173 ASN A O 1
ATOM 1686 N N . PHE A 1 174 ? 11.820 25.848 19.011 1.00 22.34 174 PHE A N 1
ATOM 1687 C CA . PHE A 1 174 ? 11.679 24.976 17.832 1.00 21.72 174 PHE A CA 1
ATOM 1688 C C . PHE A 1 174 ? 10.273 24.672 17.312 1.00 19.38 174 PHE A C 1
ATOM 1689 O O . PHE A 1 174 ? 10.050 23.641 16.697 1.00 16.48 174 PHE A O 1
ATOM 1698 N N . ILE A 1 175 ? 9.346 25.593 17.528 1.00 19.53 175 ILE A N 1
ATOM 1699 C CA . ILE A 1 175 ? 7.980 25.435 17.077 1.00 21.52 175 ILE A CA 1
ATOM 1700 C C . ILE A 1 175 ? 7.899 25.941 15.638 1.00 23.31 175 ILE A C 1
ATOM 1701 O O . ILE A 1 175 ? 8.553 26.938 15.299 1.00 23.86 175 ILE A O 1
ATOM 1707 N N . ASP A 1 176 ? 7.157 25.208 14.790 1.00 23.19 176 ASP A N 1
ATOM 1708 C CA . ASP A 1 176 ? 7.003 25.529 13.373 1.00 23.81 176 ASP A CA 1
ATOM 1709 C C . ASP A 1 176 ? 8.419 25.700 12.802 1.00 23.79 176 ASP A C 1
ATOM 1710 O O . ASP A 1 176 ? 8.705 26.631 12.060 1.00 24.68 176 ASP A O 1
ATOM 1716 N N . TYR A 1 177 ? 9.270 24.722 13.082 1.00 22.96 177 TYR A N 1
ATOM 1717 C CA . TYR A 1 177 ? 10.675 24.777 12.719 1.00 19.35 177 TYR A CA 1
ATOM 1718 C C . TYR A 1 177 ? 11.211 23.714 11.775 1.00 19.50 177 TYR A C 1
ATOM 1719 O O . TYR A 1 177 ? 11.966 24.010 10.856 1.00 21.85 177 TYR A O 1
ATOM 1730 N N . ALA A 1 178 ? 10.909 22.462 12.075 1.00 17.88 178 ALA A N 1
ATOM 1731 C CA . ALA A 1 178 ? 11.439 21.354 11.318 1.00 17.84 178 ALA A CA 1
ATOM 1732 C C . ALA A 1 178 ? 10.844 20.888 9.998 1.00 18.33 178 ALA A C 1
ATOM 1733 O O . ALA A 1 178 ? 9.629 20.827 9.811 1.00 18.95 178 ALA A O 1
ATOM 1736 N N . GLU A 1 179 ? 11.749 20.592 9.075 1.00 19.18 179 GLU A N 1
ATOM 1737 C CA . GLU A 1 179 ? 11.399 19.989 7.806 1.00 21.90 179 GLU A CA 1
ATOM 1738 C C . GLU A 1 179 ? 11.455 18.501 8.194 1.00 20.39 179 GLU A C 1
ATOM 1739 O O . GLU A 1 179 ? 12.039 18.156 9.224 1.00 19.85 179 GLU A O 1
ATOM 1746 N N . LEU A 1 180 ? 10.919 17.623 7.354 1.00 21.18 180 LEU A N 1
ATOM 1747 C CA . LEU A 1 180 ? 10.867 16.187 7.647 1.00 21.19 180 LEU A CA 1
ATOM 1748 C C . LEU A 1 180 ? 12.177 15.554 8.057 1.00 20.66 180 LEU A C 1
ATOM 1749 O O . LEU A 1 180 ? 12.221 14.574 8.801 1.00 19.57 180 LEU A O 1
ATOM 1755 N N . GLU A 1 181 ? 13.261 16.137 7.588 1.00 23.50 181 GLU A N 1
ATOM 1756 C CA . GLU A 1 181 ? 14.583 15.597 7.864 1.00 26.08 181 GLU A CA 1
ATOM 1757 C C . GLU A 1 181 ? 15.207 16.181 9.129 1.00 25.19 181 GLU A C 1
ATOM 1758 O O . GLU A 1 181 ? 16.202 15.661 9.628 1.00 26.73 181 GLU A O 1
ATOM 1765 N N . HIS A 1 182 ? 14.614 17.245 9.661 1.00 21.00 182 HIS A N 1
ATOM 1766 C CA . HIS A 1 182 ? 15.190 17.882 10.823 1.00 20.05 182 HIS A CA 1
ATOM 1767 C C . HIS A 1 182 ? 15.017 17.178 12.123 1.00 18.45 182 HIS A C 1
ATOM 1768 O O . HIS A 1 182 ? 15.839 17.362 13.001 1.00 22.52 182 HIS A O 1
ATOM 1778 N N . ILE A 1 183 ? 13.954 16.405 12.287 1.00 15.56 183 ILE A N 1
ATOM 1779 C CA . ILE A 1 183 ? 13.833 15.664 13.524 1.00 14.41 183 ILE A CA 1
ATOM 1780 C C . ILE A 1 183 ? 14.442 14.321 13.217 1.00 16.03 183 ILE A C 1
ATOM 1781 O O . ILE A 1 183 ? 13.929 13.578 12.388 1.00 16.30 183 ILE A O 1
ATOM 1787 N N . LYS A 1 184 ? 15.596 14.059 13.824 1.00 18.06 184 LYS A N 1
ATOM 1788 C CA . LYS A 1 184 ? 16.321 12.821 13.603 1.00 18.18 184 LYS A CA 1
ATOM 1789 C C . LYS A 1 184 ? 15.796 11.608 14.377 1.00 19.24 184 LYS A C 1
ATOM 1790 O O . LYS A 1 184 ? 15.781 10.476 13.860 1.00 16.29 184 LYS A O 1
ATOM 1800 N N . SER A 1 185 ? 15.383 11.834 15.616 1.00 16.33 185 SER A N 1
ATOM 1801 C CA . SER A 1 185 ? 14.854 10.758 16.434 1.00 16.04 185 SER A CA 1
ATOM 1802 C C . SER A 1 185 ? 14.140 11.249 17.697 1.00 14.64 185 SER A C 1
ATOM 1803 O O . SER A 1 185 ? 14.039 12.458 17.936 1.00 12.35 185 SER A O 1
ATOM 1808 N N . PHE A 1 186 ? 13.549 10.306 18.424 1.00 13.29 186 PHE A N 1
ATOM 1809 C CA . PHE A 1 186 ? 12.836 10.578 19.664 1.00 13.90 186 PHE A CA 1
ATOM 1810 C C . PHE A 1 186 ? 13.470 9.643 20.690 1.00 14.98 186 PHE A C 1
ATOM 1811 O O . PHE A 1 186 ? 14.019 8.596 20.336 1.00 13.64 186 PHE A O 1
ATOM 1820 N N . LEU A 1 187 ? 13.417 10.032 21.953 1.00 16.29 187 LEU A N 1
ATOM 1821 C CA . LEU A 1 187 ? 13.973 9.221 23.027 1.00 15.94 187 LEU A CA 1
ATOM 1822 C C . LEU A 1 187 ? 13.029 9.319 24.224 1.00 15.72 187 LEU A C 1
ATOM 1823 O O . LEU A 1 187 ? 12.718 10.418 24.686 1.00 17.93 187 LEU A O 1
ATOM 1829 N N . SER A 1 188 ? 12.488 8.186 24.644 1.00 13.26 188 SER A N 1
ATOM 1830 C CA . SER A 1 188 ? 11.613 8.152 25.793 1.00 15.28 188 SER A CA 1
ATOM 1831 C C . SER A 1 188 ? 12.315 7.346 26.865 1.00 15.47 188 SER A C 1
ATOM 1832 O O . SER A 1 188 ? 12.923 6.316 26.578 1.00 15.82 188 SER A O 1
ATOM 1837 N N . VAL A 1 189 ? 12.293 7.876 28.087 1.00 18.14 189 VAL A N 1
ATOM 1838 C CA . VAL A 1 189 ? 12.968 7.283 29.243 1.00 17.12 189 VAL A CA 1
ATOM 1839 C C . VAL A 1 189 ? 12.055 6.859 30.402 1.00 18.37 189 VAL A C 1
ATOM 1840 O O . VAL A 1 189 ? 10.973 7.414 30.592 1.00 17.64 189 VAL A O 1
ATOM 1845 N N . LYS A 1 190 ? 12.490 5.864 31.168 1.00 19.00 190 LYS A N 1
ATOM 1846 C CA . LYS A 1 190 ? 11.744 5.383 32.342 1.00 19.86 190 LYS A CA 1
ATOM 1847 C C . LYS A 1 190 ? 12.800 5.038 33.408 1.00 20.40 190 LYS A C 1
ATOM 1848 O O . LYS A 1 190 ? 13.884 4.560 33.065 1.00 18.94 190 LYS A O 1
ATOM 1858 N N . THR A 1 191 ? 12.515 5.292 34.683 1.00 21.00 191 THR A N 1
ATOM 1859 C CA . THR A 1 191 ? 13.490 4.952 35.725 1.00 21.40 191 THR A CA 1
ATOM 1860 C C . THR A 1 191 ? 13.738 3.450 35.590 1.00 20.03 191 THR A C 1
ATOM 1861 O O . THR A 1 191 ? 14.882 3.023 35.475 1.00 18.36 191 THR A O 1
ATOM 1867 N N . THR A 1 192 ? 12.658 2.672 35.513 1.00 19.93 192 THR A N 1
ATOM 1868 C CA . THR A 1 192 ? 12.745 1.221 35.312 1.00 24.02 192 THR A CA 1
ATOM 1869 C C . THR A 1 192 ? 11.568 0.761 34.457 1.00 22.73 192 THR A C 1
ATOM 1870 O O . THR A 1 192 ? 10.517 1.380 34.446 1.00 21.93 192 THR A O 1
ATOM 1876 N N . PHE A 1 193 ? 11.739 -0.355 33.768 1.00 25.37 193 PHE A N 1
ATOM 1877 C CA . PHE A 1 193 ? 10.685 -0.887 32.923 1.00 25.92 193 PHE A CA 1
ATOM 1878 C C . PHE A 1 193 ? 9.862 -1.908 33.682 1.00 27.27 193 PHE A C 1
ATOM 1879 O O . PHE A 1 193 ? 10.403 -2.699 34.446 1.00 30.86 193 PHE A O 1
ATOM 1888 N N . ARG A 1 194 ? 8.549 -1.843 33.508 1.00 28.02 194 ARG A N 1
ATOM 1889 C CA . ARG A 1 194 ? 7.603 -2.774 34.117 1.00 26.36 194 ARG A CA 1
ATOM 1890 C C . ARG A 1 194 ? 6.723 -3.103 32.929 1.00 24.13 194 ARG A C 1
ATOM 1891 O O . ARG A 1 194 ? 6.762 -2.411 31.910 1.00 24.31 194 ARG A O 1
ATOM 1905 N N . PRO A 1 195 ? 5.870 -4.108 33.058 1.00 23.31 195 PRO A N 1
ATOM 1906 C CA . PRO A 1 195 ? 5.023 -4.427 31.919 1.00 22.36 195 PRO A CA 1
ATOM 1907 C C . PRO A 1 195 ? 4.289 -3.226 31.338 1.00 20.89 195 PRO A C 1
ATOM 1908 O O . PRO A 1 195 ? 4.361 -2.991 30.145 1.00 22.34 195 PRO A O 1
ATOM 1912 N N . ASP A 1 196 ? 3.638 -2.431 32.172 1.00 18.76 196 ASP A N 1
ATOM 1913 C CA . ASP A 1 196 ? 2.898 -1.285 31.654 1.00 19.55 196 ASP A CA 1
ATOM 1914 C C . ASP A 1 196 ? 3.776 -0.282 30.885 1.00 17.76 196 ASP A C 1
ATOM 1915 O O . ASP A 1 196 ? 3.359 0.254 29.867 1.00 17.39 196 ASP A O 1
ATOM 1921 N N . ARG A 1 197 ? 5.006 -0.083 31.336 1.00 17.04 197 ARG A N 1
ATOM 1922 C CA . ARG A 1 197 ? 5.919 0.862 30.696 1.00 16.52 197 ARG A CA 1
ATOM 1923 C C . ARG A 1 197 ? 6.489 0.343 29.401 1.00 16.86 197 ARG A C 1
ATOM 1924 O O . ARG A 1 197 ? 6.743 1.112 28.481 1.00 18.05 197 ARG A O 1
ATOM 1938 N N . ARG A 1 198 ? 6.740 -0.950 29.326 1.00 14.68 198 ARG A N 1
ATOM 1939 C CA . ARG A 1 198 ? 7.240 -1.505 28.075 1.00 17.61 198 ARG A CA 1
ATOM 1940 C C . ARG A 1 198 ? 6.148 -1.347 27.015 1.00 16.60 198 ARG A C 1
ATOM 1941 O O . ARG A 1 198 ? 6.428 -1.032 25.872 1.00 17.39 198 ARG A O 1
ATOM 1955 N N . LEU A 1 199 ? 4.901 -1.535 27.420 1.00 17.67 199 LEU A N 1
ATOM 1956 C CA . LEU A 1 199 ? 3.756 -1.388 26.533 1.00 19.26 199 LEU A CA 1
ATOM 1957 C C . LEU A 1 199 ? 3.621 0.045 25.981 1.00 19.60 199 LEU A C 1
ATOM 1958 O O . LEU A 1 199 ? 3.404 0.242 24.772 1.00 20.81 199 LEU A O 1
ATOM 1964 N N . GLN A 1 200 ? 3.693 1.035 26.872 1.00 18.66 200 GLN A N 1
ATOM 1965 C CA . GLN A 1 200 ? 3.624 2.440 26.484 1.00 18.29 200 GLN A CA 1
ATOM 1966 C C . GLN A 1 200 ? 4.649 2.773 25.407 1.00 15.73 200 GLN A C 1
ATOM 1967 O O . GLN A 1 200 ? 4.311 3.390 24.413 1.00 18.00 200 GLN A O 1
ATOM 1976 N N . LEU A 1 201 ? 5.912 2.431 25.647 1.00 14.08 201 LEU A N 1
ATOM 1977 C CA . LEU A 1 201 ? 6.975 2.730 24.705 1.00 13.62 201 LEU A CA 1
ATOM 1978 C C . LEU A 1 201 ? 6.810 2.034 23.366 1.00 14.07 201 LEU A C 1
ATOM 1979 O O . LEU A 1 201 ? 7.056 2.635 22.339 1.00 17.17 201 LEU A O 1
ATOM 1985 N N . ALA A 1 202 ? 6.397 0.774 23.377 1.00 11.65 202 ALA A N 1
ATOM 1986 C CA . ALA A 1 202 ? 6.193 0.025 22.159 1.00 10.35 202 ALA A CA 1
ATOM 1987 C C . ALA A 1 202 ? 5.098 0.676 21.342 1.00 11.69 202 ALA A C 1
ATOM 1988 O O . ALA A 1 202 ? 5.267 0.892 20.158 1.00 13.97 202 ALA A O 1
ATOM 1991 N N . HIS A 1 203 ? 3.980 0.999 21.981 1.00 11.12 203 HIS A N 1
ATOM 1992 C CA . HIS A 1 203 ? 2.856 1.633 21.309 1.00 10.94 203 HIS A CA 1
ATOM 1993 C C . HIS A 1 203 ? 3.212 3.017 20.726 1.00 12.52 203 HIS A C 1
ATOM 1994 O O . HIS A 1 203 ? 2.870 3.328 19.592 1.00 14.87 203 HIS A O 1
ATOM 2004 N N . GLU A 1 204 ? 3.886 3.844 21.511 1.00 12.81 204 GLU A N 1
ATOM 2005 C CA . GLU A 1 204 ? 4.290 5.190 21.106 1.00 12.18 204 GLU A CA 1
ATOM 2006 C C . GLU A 1 204 ? 5.289 5.116 19.966 1.00 8.83 204 GLU A C 1
ATOM 2007 O O . GLU A 1 204 ? 5.223 5.900 19.030 1.00 10.97 204 GLU A O 1
ATOM 2014 N N . GLY A 1 205 ? 6.242 4.208 20.080 1.00 7.07 205 GLY A N 1
ATOM 2015 C CA . GLY A 1 205 ? 7.226 4.030 19.029 1.00 8.08 205 GLY A CA 1
ATOM 2016 C C . GLY A 1 205 ? 6.526 3.722 17.728 1.00 10.27 205 GLY A C 1
ATOM 2017 O O . GLY A 1 205 ? 6.784 4.380 16.726 1.00 13.09 205 GLY A O 1
ATOM 2019 N N . SER A 1 206 ? 5.579 2.782 17.766 1.00 13.14 206 SER A N 1
ATOM 2020 C CA . SER A 1 206 ? 4.806 2.378 16.579 1.00 14.94 206 SER A CA 1
ATOM 2021 C C . SER A 1 206 ? 4.038 3.517 15.948 1.00 15.13 206 SER A C 1
ATOM 2022 O O . SER A 1 206 ? 3.999 3.648 14.719 1.00 15.32 206 SER A O 1
ATOM 2027 N N . LEU A 1 207 ? 3.372 4.282 16.810 1.00 14.64 207 LEU A N 1
ATOM 2028 C CA . LEU A 1 207 ? 2.581 5.431 16.434 1.00 12.71 207 LEU A CA 1
ATOM 2029 C C . LEU A 1 207 ? 3.425 6.521 15.766 1.00 10.14 207 LEU A C 1
ATOM 2030 O O . LEU A 1 207 ? 2.984 7.091 14.779 1.00 12.06 207 LEU A O 1
ATOM 2036 N N . MET A 1 208 ? 4.621 6.800 16.285 1.00 8.71 208 MET A N 1
ATOM 2037 C CA . MET A 1 208 ? 5.503 7.805 15.708 1.00 10.03 208 MET A CA 1
ATOM 2038 C C . MET A 1 208 ? 5.931 7.371 14.302 1.00 11.10 208 MET A C 1
ATOM 2039 O O . MET A 1 208 ? 6.057 8.201 13.387 1.00 12.67 208 MET A O 1
ATOM 2045 N N . LYS A 1 209 ? 6.238 6.085 14.150 1.00 9.82 209 LYS A N 1
ATOM 2046 C CA . LYS A 1 209 ? 6.640 5.562 12.854 1.00 11.25 209 LYS A CA 1
ATOM 2047 C C . LYS A 1 209 ? 5.497 5.537 11.855 1.00 11.29 209 LYS A C 1
ATOM 2048 O O . LYS A 1 209 ? 5.724 5.781 10.668 1.00 13.44 209 LYS A O 1
ATOM 2058 N N . ALA A 1 210 ? 4.264 5.362 12.348 1.00 8.41 210 ALA A N 1
ATOM 2059 C CA . ALA A 1 210 ? 3.071 5.405 11.493 1.00 8.40 210 ALA A CA 1
ATOM 2060 C C . ALA A 1 210 ? 2.822 6.837 10.993 1.00 9.80 210 ALA A C 1
ATOM 2061 O O . ALA A 1 210 ? 2.503 7.058 9.832 1.00 11.02 210 ALA A O 1
ATOM 2064 N N . LEU A 1 211 ? 2.942 7.816 11.887 1.00 10.79 211 LEU A N 1
ATOM 2065 C CA . LEU A 1 211 ? 2.721 9.209 11.527 1.00 7.83 211 LEU A CA 1
ATOM 2066 C C . LEU A 1 211 ? 3.814 9.681 10.575 1.00 9.68 211 LEU A C 1
ATOM 2067 O O . LEU A 1 211 ? 3.543 10.395 9.616 1.00 9.21 211 LEU A O 1
ATOM 2073 N N . TYR A 1 212 ? 5.049 9.282 10.842 1.00 9.51 212 TYR A N 1
ATOM 2074 C CA . TYR A 1 212 ? 6.143 9.648 9.987 1.00 9.88 212 TYR A CA 1
ATOM 2075 C C . TYR A 1 212 ? 5.879 9.101 8.584 1.00 11.73 212 TYR A C 1
ATOM 2076 O O . TYR A 1 212 ? 6.202 9.754 7.598 1.00 15.07 212 TYR A O 1
ATOM 2087 N N . THR A 1 213 ? 5.357 7.880 8.507 1.00 11.65 213 THR A N 1
ATOM 2088 C CA . THR A 1 213 ? 5.047 7.230 7.234 1.00 10.15 213 THR A CA 1
ATOM 2089 C C . THR A 1 213 ? 3.878 7.944 6.564 1.00 11.84 213 THR A C 1
ATOM 2090 O O . THR A 1 213 ? 3.801 8.045 5.337 1.00 12.05 213 THR A O 1
ATOM 2096 N N . HIS A 1 214 ? 2.967 8.463 7.371 1.00 9.07 214 HIS A N 1
ATOM 2097 C CA . HIS A 1 214 ? 1.875 9.200 6.817 1.00 9.35 214 HIS A CA 1
ATOM 2098 C C . HIS A 1 214 ? 2.405 10.477 6.143 1.00 10.80 214 HIS A C 1
ATOM 2099 O O . HIS A 1 214 ? 1.944 10.842 5.070 1.00 11.72 214 HIS A O 1
ATOM 2109 N N . LEU A 1 215 ? 3.361 11.158 6.779 1.00 11.10 215 LEU A N 1
ATOM 2110 C CA . LEU A 1 215 ? 3.945 12.393 6.246 1.00 11.96 215 LEU A CA 1
ATOM 2111 C C . LEU A 1 215 ? 4.794 12.134 5.001 1.00 13.48 215 LEU A C 1
ATOM 2112 O O . LEU A 1 215 ? 4.813 12.934 4.066 1.00 13.71 215 LEU A O 1
ATOM 2118 N N . GLN A 1 216 ? 5.517 11.028 4.996 1.00 11.91 216 GLN A N 1
ATOM 2119 C CA . GLN A 1 216 ? 6.315 10.676 3.837 1.00 12.94 216 GLN A CA 1
ATOM 2120 C C . GLN A 1 216 ? 5.386 10.440 2.631 1.00 12.27 216 GLN A C 1
ATOM 2121 O O . GLN A 1 216 ? 5.764 10.688 1.497 1.00 10.75 216 GLN A O 1
ATOM 2130 N N . THR A 1 217 ? 4.158 10.001 2.888 1.00 11.57 217 THR A N 1
ATOM 2131 C CA . THR A 1 217 ? 3.193 9.715 1.824 1.00 15.08 217 THR A CA 1
ATOM 2132 C C . THR A 1 217 ? 2.557 10.980 1.247 1.00 17.31 217 THR A C 1
ATOM 2133 O O . THR A 1 217 ? 2.414 11.131 0.030 1.00 18.43 217 THR A O 1
ATOM 2139 N N . ARG A 1 218 ? 2.186 11.890 2.136 1.00 15.97 218 ARG A N 1
ATOM 2140 C CA . ARG A 1 218 ? 1.590 13.149 1.745 1.00 13.16 218 ARG A CA 1
ATOM 2141 C C . ARG A 1 218 ? 2.549 13.987 0.903 1.00 13.19 218 ARG A C 1
ATOM 2142 O O . ARG A 1 218 ? 2.137 14.634 -0.044 1.00 14.97 218 ARG A O 1
ATOM 2156 N N . THR A 1 219 ? 3.819 14.016 1.290 1.00 12.40 219 THR A N 1
ATOM 2157 C CA . THR A 1 219 ? 4.843 14.785 0.601 1.00 11.37 219 THR A CA 1
ATOM 2158 C C . THR A 1 219 ? 5.514 14.017 -0.531 1.00 12.06 219 THR A C 1
ATOM 2159 O O . THR A 1 219 ? 6.345 14.567 -1.242 1.00 12.33 219 THR A O 1
ATOM 2165 N N . TRP A 1 220 ? 5.193 12.730 -0.636 1.00 12.97 220 TRP A N 1
ATOM 2166 C CA . TRP A 1 220 ? 5.756 11.832 -1.624 1.00 11.46 220 TRP A CA 1
ATOM 2167 C C . TRP A 1 220 ? 7.258 11.884 -1.584 1.00 12.82 220 TRP A C 1
ATOM 2168 O O . TRP A 1 220 ? 7.892 12.192 -2.585 1.00 15.30 220 TRP A O 1
ATOM 2181 N N . THR A 1 221 ? 7.832 11.615 -0.410 1.00 15.18 221 THR A N 1
ATOM 2182 C CA . THR A 1 221 ? 9.287 11.625 -0.221 1.00 12.35 221 THR A CA 1
ATOM 2183 C C . THR A 1 221 ? 9.838 10.248 -0.443 1.00 15.30 221 THR A C 1
ATOM 2184 O O . THR A 1 221 ? 9.693 9.377 0.398 1.00 17.41 221 THR A O 1
ATOM 2190 N N . ILE A 1 222 ? 10.535 10.067 -1.551 1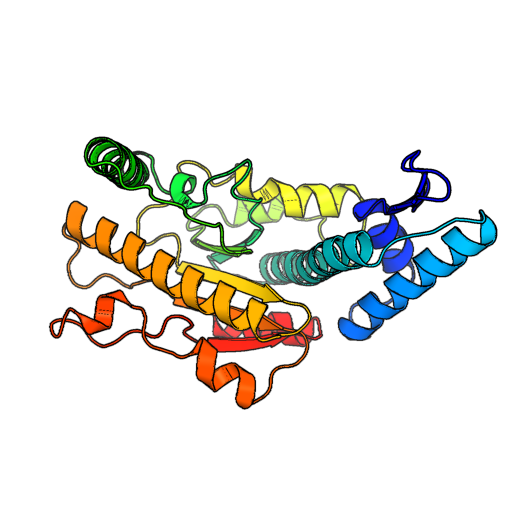.00 18.81 222 ILE A N 1
ATOM 2191 C CA . ILE A 1 222 ? 11.078 8.764 -1.876 1.00 22.92 222 ILE A CA 1
ATOM 2192 C C . ILE A 1 222 ? 12.371 8.490 -1.131 1.00 23.79 222 ILE A C 1
ATOM 2193 O O . ILE A 1 222 ? 13.243 9.356 -1.027 1.00 23.69 222 ILE A O 1
ATOM 2199 N N . ASN A 1 223 ? 12.482 7.286 -0.596 1.00 24.72 223 ASN A N 1
ATOM 2200 C CA . ASN A 1 223 ? 13.674 6.885 0.125 1.00 31.73 223 ASN A CA 1
ATOM 2201 C C . A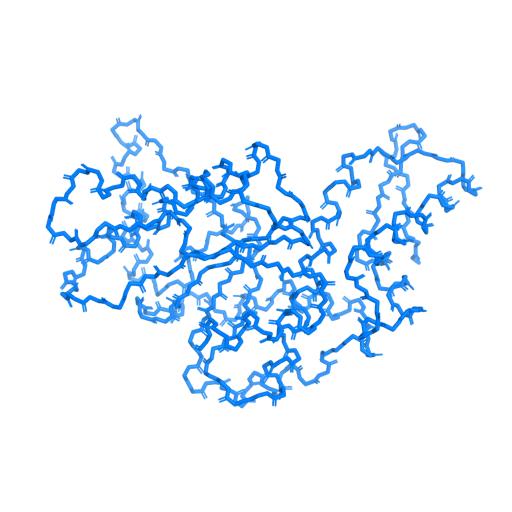SN A 1 223 ? 14.134 7.961 1.139 1.00 32.06 223 ASN A C 1
ATOM 2202 O O . ASN A 1 223 ? 15.237 8.494 1.027 1.00 35.48 223 ASN A O 1
ATOM 2210 N N . PRO A 1 224 ? 13.298 8.292 2.143 1.00 31.48 224 PRO A N 1
ATOM 2211 C CA . PRO A 1 224 ? 13.722 9.311 3.111 1.00 31.47 224 PRO A CA 1
ATOM 2212 C C . PRO A 1 224 ? 14.617 8.645 4.151 1.00 31.34 224 PRO A C 1
ATOM 2213 O O . PRO A 1 224 ? 14.720 7.412 4.197 1.00 30.27 224 PRO A O 1
ATOM 2217 N N . THR A 1 225 ? 15.244 9.444 5.000 1.00 33.50 225 THR A N 1
ATOM 2218 C CA . THR A 1 225 ? 16.114 8.898 6.033 1.00 34.50 225 THR A CA 1
ATOM 2219 C C . THR A 1 225 ? 15.357 8.041 7.046 1.00 32.39 225 THR A C 1
ATOM 2220 O O . THR A 1 225 ? 15.831 6.973 7.432 1.00 36.18 225 THR A O 1
ATOM 2226 N N . GLY A 1 226 ? 14.148 8.466 7.407 1.00 29.39 226 GLY A N 1
ATOM 2227 C CA . GLY A 1 226 ? 13.361 7.742 8.389 1.00 24.15 226 GLY A CA 1
ATOM 2228 C C . GLY A 1 226 ? 13.677 8.283 9.779 1.00 23.30 226 GLY A C 1
ATOM 2229 O O . GLY A 1 226 ? 14.591 9.097 9.939 1.00 22.65 226 GLY A O 1
ATOM 2231 N N . ILE A 1 227 ? 12.880 7.902 10.774 1.00 22.88 227 ILE A N 1
ATOM 2232 C CA . ILE A 1 227 ? 13.109 8.347 12.142 1.00 20.13 227 ILE A CA 1
ATOM 2233 C C . ILE A 1 227 ? 13.374 7.146 13.003 1.00 18.73 227 ILE A C 1
ATOM 2234 O O . ILE A 1 227 ? 12.895 6.049 12.725 1.00 19.10 227 ILE A O 1
ATOM 2240 N N . ARG A 1 228 ? 14.105 7.367 14.081 1.00 18.23 228 ARG A N 1
ATOM 2241 C CA . ARG A 1 228 ? 14.399 6.299 15.008 1.00 16.73 228 ARG A CA 1
ATOM 2242 C C . ARG A 1 228 ? 13.673 6.623 16.296 1.00 11.92 228 ARG A C 1
ATOM 2243 O O . ARG A 1 228 ? 13.347 7.776 16.566 1.00 7.61 228 ARG A O 1
ATOM 2257 N N . TYR A 1 229 ? 13.431 5.606 17.102 1.00 10.45 229 TYR A N 1
ATOM 2258 C CA . TYR A 1 229 ? 12.769 5.818 18.377 1.00 11.44 229 TYR A CA 1
ATOM 2259 C C . TYR A 1 229 ? 13.561 4.992 19.379 1.00 10.28 229 TYR A C 1
ATOM 2260 O O . TYR A 1 229 ? 13.737 3.789 19.191 1.00 9.40 229 TYR A O 1
ATOM 2271 N N . TYR A 1 230 ? 14.155 5.664 20.365 1.00 10.93 230 TYR A N 1
ATOM 2272 C CA . TYR A 1 230 ? 14.963 4.977 21.364 1.00 10.88 230 TYR A CA 1
ATOM 2273 C C . TYR A 1 230 ? 14.355 4.990 22.743 1.00 13.11 230 TYR A C 1
ATOM 2274 O O . TYR A 1 230 ? 13.530 5.842 23.066 1.00 14.00 230 TYR A O 1
ATOM 2285 N N . ALA A 1 231 ? 14.775 4.034 23.558 1.00 13.86 231 ALA A N 1
ATOM 2286 C CA . ALA A 1 231 ? 14.287 3.905 24.926 1.00 14.55 231 ALA A CA 1
ATOM 2287 C C . ALA A 1 231 ? 15.498 3.776 25.865 1.00 15.15 231 ALA A C 1
ATOM 2288 O O . ALA A 1 231 ? 16.566 3.304 25.452 1.00 14.54 231 ALA A O 1
ATOM 2291 N N . ALA A 1 232 ? 15.346 4.248 27.101 1.00 13.83 232 ALA A N 1
ATOM 2292 C CA . ALA A 1 232 ? 16.415 4.172 28.085 1.00 12.48 232 ALA A CA 1
ATOM 2293 C C . ALA A 1 232 ? 15.841 4.061 29.489 1.00 15.20 232 ALA A C 1
ATOM 2294 O O . ALA A 1 232 ? 14.716 4.490 29.741 1.00 13.54 232 ALA A O 1
ATOM 2297 N N . ALA A 1 233 ? 16.593 3.409 30.372 1.00 16.22 233 ALA A N 1
ATOM 2298 C CA . ALA A 1 233 ? 16.202 3.228 31.764 1.00 18.74 233 ALA A CA 1
ATOM 2299 C C . ALA A 1 233 ? 17.503 3.069 32.584 1.00 19.02 233 ALA A C 1
ATOM 2300 O O . ALA A 1 233 ? 18.578 2.881 32.003 1.00 18.42 233 ALA A O 1
ATOM 2303 N N . THR A 1 234 ? 17.429 3.205 33.910 1.00 19.57 234 THR A N 1
ATOM 2304 C CA . THR A 1 234 ? 18.625 3.068 34.767 1.00 19.73 234 THR A CA 1
ATOM 2305 C C . THR A 1 234 ? 19.185 1.631 34.769 1.00 22.55 234 THR A C 1
ATOM 2306 O O . THR A 1 234 ? 20.341 1.395 35.113 1.00 24.37 234 THR A O 1
ATOM 2312 N N . SER A 1 235 ? 18.356 0.679 34.361 1.00 23.66 235 SER A N 1
ATOM 2313 C CA . SER A 1 235 ? 18.734 -0.718 34.304 1.00 25.66 235 SER A CA 1
ATOM 2314 C C . SER A 1 235 ? 17.853 -1.385 33.246 1.00 26.77 235 SER A C 1
ATOM 2315 O O . SER A 1 235 ? 16.629 -1.173 33.207 1.00 28.53 235 SER A O 1
ATOM 2320 N N . ILE A 1 236 ? 18.475 -2.143 32.353 1.00 27.79 236 ILE A N 1
ATOM 2321 C CA . ILE A 1 236 ? 17.734 -2.843 31.307 1.00 27.97 236 ILE A CA 1
ATOM 2322 C C . ILE A 1 236 ? 18.144 -4.319 31.345 1.00 29.02 236 ILE A C 1
ATOM 2323 O O . ILE A 1 236 ? 19.272 -4.653 31.731 1.00 29.65 236 ILE A O 1
ATOM 2329 N N . GLY A 1 237 ? 17.213 -5.205 31.014 1.00 28.71 237 GLY A N 1
ATOM 2330 C CA . GLY A 1 237 ? 17.520 -6.622 31.015 1.00 30.55 237 GLY A CA 1
ATOM 2331 C C . GLY A 1 237 ? 16.942 -7.262 29.774 1.00 30.86 237 GLY A C 1
ATOM 2332 O O . GLY A 1 237 ? 16.028 -6.698 29.176 1.00 33.57 237 GLY A O 1
ATOM 2334 N N . ASN A 1 238 ? 17.430 -8.443 29.403 1.00 30.40 238 ASN A N 1
ATOM 2335 C CA . ASN A 1 238 ? 16.930 -9.143 28.217 1.00 29.00 238 ASN A CA 1
ATOM 2336 C C . ASN A 1 238 ? 15.408 -9.240 28.152 1.00 28.57 238 ASN A C 1
ATOM 2337 O O . ASN A 1 238 ? 14.835 -9.073 27.085 1.00 28.36 238 ASN A O 1
ATOM 2345 N N . ALA A 1 239 ? 14.743 -9.440 29.286 1.00 27.27 239 ALA A N 1
ATOM 2346 C CA . ALA A 1 239 ? 13.291 -9.544 29.275 1.00 28.01 239 ALA A CA 1
ATOM 2347 C C . ALA A 1 239 ? 12.616 -8.284 28.750 1.00 27.80 239 ALA A C 1
ATOM 2348 O O . ALA A 1 239 ? 11.532 -8.362 28.161 1.00 29.24 239 ALA A O 1
ATOM 2351 N N . ASP A 1 240 ? 13.259 -7.131 28.944 1.00 26.81 240 ASP A N 1
ATOM 2352 C CA . ASP A 1 240 ? 12.720 -5.845 28.480 1.00 25.04 240 ASP A CA 1
ATOM 2353 C C . ASP A 1 240 ? 12.754 -5.734 26.975 1.00 23.32 240 ASP A C 1
ATOM 2354 O O . ASP A 1 240 ? 11.850 -5.197 26.368 1.00 25.14 240 ASP A O 1
ATOM 2360 N N . VAL A 1 241 ? 13.837 -6.217 26.394 1.00 21.82 241 VAL A N 1
ATOM 2361 C CA . VAL A 1 241 ? 14.053 -6.182 24.960 1.00 22.23 241 VAL A CA 1
ATOM 2362 C C . VAL A 1 241 ? 13.028 -6.958 24.126 1.00 21.91 241 VAL A C 1
ATOM 2363 O O . VAL A 1 241 ? 12.683 -6.547 23.013 1.00 21.47 241 VAL A O 1
ATOM 2368 N N . ILE A 1 242 ? 12.510 -8.046 24.684 1.00 22.36 242 ILE A N 1
ATOM 2369 C CA . ILE A 1 242 ? 11.525 -8.879 23.996 1.00 23.68 242 ILE A CA 1
ATOM 2370 C C . ILE A 1 242 ? 10.359 -8.017 23.504 1.00 24.38 242 ILE A C 1
ATOM 2371 O O . ILE A 1 242 ? 10.049 -7.987 22.311 1.00 24.10 242 ILE A O 1
ATOM 2377 N N . GLY A 1 243 ? 9.736 -7.309 24.441 1.00 25.63 243 GLY A N 1
ATOM 2378 C CA . GLY A 1 243 ? 8.580 -6.500 24.130 1.00 24.01 243 GLY A CA 1
ATOM 2379 C C . GLY A 1 243 ? 8.836 -5.178 23.446 1.00 24.17 243 GLY A C 1
ATOM 2380 O O . GLY A 1 243 ? 7.991 -4.724 22.671 1.00 25.45 243 GLY A O 1
ATOM 2382 N N . LEU A 1 244 ? 9.974 -4.548 23.721 1.00 22.23 244 LEU A N 1
ATOM 2383 C CA . LEU A 1 244 ? 10.290 -3.246 23.112 1.00 21.89 244 LEU A CA 1
ATOM 2384 C C . LEU A 1 244 ? 10.695 -3.312 21.633 1.00 19.77 244 LEU A C 1
ATOM 2385 O O . LEU A 1 244 ? 10.339 -2.424 20.857 1.00 19.69 244 LEU A O 1
ATOM 2391 N N . LYS A 1 245 ? 11.409 -4.370 21.249 1.00 19.49 245 LYS A N 1
ATOM 2392 C CA . LYS A 1 245 ? 11.832 -4.532 19.870 1.00 20.28 245 LYS A CA 1
ATOM 2393 C C . LYS A 1 245 ? 10.891 -5.320 18.963 1.00 19.15 245 LYS A C 1
ATOM 2394 O O . LYS A 1 245 ? 11.314 -5.979 18.019 1.00 16.92 245 LYS A O 1
ATOM 2404 N N . THR A 1 246 ? 9.602 -5.173 19.231 1.00 17.84 246 THR A N 1
ATOM 2405 C CA . THR A 1 246 ? 8.560 -5.805 18.462 1.00 15.89 246 THR A CA 1
ATOM 2406 C C . THR A 1 246 ? 8.361 -4.898 17.250 1.00 15.46 246 THR A C 1
ATOM 2407 O O . THR A 1 246 ? 8.731 -3.726 17.300 1.00 15.76 246 THR A O 1
ATOM 2413 N N . VAL A 1 247 ? 7.763 -5.434 16.185 1.00 15.17 247 VAL A N 1
ATOM 2414 C CA . VAL A 1 247 ? 7.518 -4.688 14.942 1.00 14.40 247 VAL A CA 1
ATOM 2415 C C . VAL A 1 247 ? 6.672 -3.455 15.111 1.00 11.39 247 VAL A C 1
ATOM 2416 O O . VAL A 1 247 ? 5.720 -3.454 15.876 1.00 11.41 247 VAL A O 1
ATOM 2421 N N . ALA A 1 248 ? 6.966 -2.439 14.315 1.00 8.79 248 ALA A N 1
ATOM 2422 C CA . ALA A 1 248 ? 6.159 -1.239 14.309 1.00 8.59 248 ALA A CA 1
ATOM 2423 C C . ALA A 1 248 ? 4.913 -1.790 13.606 1.00 10.23 248 ALA A C 1
ATOM 2424 O O . ALA A 1 248 ? 5.023 -2.454 12.569 1.00 13.49 248 ALA A O 1
ATOM 2427 N N . THR A 1 249 ? 3.740 -1.575 14.193 1.00 12.71 249 THR A N 1
ATOM 2428 C CA . THR A 1 249 ? 2.480 -2.101 13.658 1.00 13.74 249 THR A CA 1
ATOM 2429 C C . THR A 1 249 ? 2.171 -1.932 12.159 1.00 15.09 249 THR A C 1
ATOM 2430 O O . THR A 1 249 ? 1.602 -2.827 11.558 1.00 14.66 249 THR A O 1
ATOM 2436 N N . HIS A 1 250 ? 2.533 -0.808 11.554 1.00 14.91 250 HIS A N 1
ATOM 2437 C CA . HIS A 1 250 ? 2.233 -0.611 10.136 1.00 16.91 250 HIS A CA 1
ATOM 2438 C C . HIS A 1 250 ? 3.045 -1.532 9.201 1.00 18.41 250 HIS A C 1
ATOM 2439 O O . HIS A 1 250 ? 2.591 -1.836 8.097 1.00 18.42 250 HIS A O 1
ATOM 2449 N N . SER A 1 251 ? 4.223 -1.982 9.648 1.00 16.90 251 SER A N 1
ATOM 2450 C CA . SER A 1 251 ? 5.074 -2.873 8.849 1.00 16.89 251 SER A CA 1
ATOM 2451 C C . SER A 1 251 ? 4.463 -4.247 8.603 1.00 16.89 251 SER A C 1
ATOM 2452 O O . SER A 1 251 ? 4.899 -4.945 7.692 1.00 17.79 251 SER A O 1
ATOM 2457 N N . ILE A 1 252 ? 3.521 -4.658 9.455 1.00 14.94 252 ILE A N 1
ATOM 2458 C CA . ILE A 1 252 ? 2.839 -5.952 9.344 1.00 15.46 252 ILE A CA 1
ATOM 2459 C C . ILE A 1 252 ? 1.926 -5.965 8.121 1.00 16.07 252 ILE A C 1
ATOM 2460 O O . ILE A 1 252 ? 1.609 -7.024 7.588 1.00 17.00 252 ILE A O 1
ATOM 2466 N N . THR A 1 253 ? 1.507 -4.785 7.680 1.00 18.24 253 THR A N 1
ATOM 2467 C CA . THR A 1 253 ? 0.583 -4.675 6.557 1.00 18.58 253 THR A CA 1
ATOM 2468 C C . THR A 1 253 ? 1.235 -4.312 5.221 1.00 20.41 253 THR A C 1
ATOM 2469 O O . THR A 1 253 ? 0.565 -4.294 4.192 1.00 22.56 253 THR A O 1
ATOM 2475 N N . ASP A 1 254 ? 2.538 -4.067 5.224 1.00 19.70 254 ASP A N 1
ATOM 2476 C CA . ASP A 1 254 ? 3.215 -3.678 4.005 1.00 20.21 254 ASP A CA 1
ATOM 2477 C C . ASP A 1 254 ? 4.545 -4.390 3.763 1.00 16.89 254 ASP A C 1
ATOM 2478 O O . ASP A 1 254 ? 5.485 -4.211 4.507 1.00 16.91 254 ASP A O 1
ATOM 2484 N N . VAL A 1 255 ? 4.627 -5.166 2.692 1.00 15.05 255 VAL A N 1
ATOM 2485 C CA . VAL A 1 255 ? 5.847 -5.892 2.365 1.00 12.74 255 VAL A CA 1
ATOM 2486 C C . VAL A 1 255 ? 6.849 -5.001 1.635 1.00 16.03 255 VAL A C 1
ATOM 2487 O O . VAL A 1 255 ? 8.029 -5.324 1.576 1.00 17.81 255 VAL A O 1
ATOM 2492 N N . LYS A 1 256 ? 6.383 -3.863 1.119 1.00 21.34 256 LYS A N 1
ATOM 2493 C CA . LYS A 1 256 ? 7.212 -2.931 0.330 1.00 24.13 256 LYS A CA 1
ATOM 2494 C C . LYS A 1 256 ? 8.452 -2.304 0.927 1.00 29.54 256 LYS A C 1
ATOM 2495 O O . LYS A 1 256 ? 9.368 -1.924 0.188 1.00 34.18 256 LYS A O 1
ATOM 2505 N N . SER A 1 257 ? 8.470 -2.127 2.242 1.00 32.93 257 SER A N 1
ATOM 2506 C CA . SER A 1 257 ? 9.633 -1.550 2.914 1.00 34.31 257 SER A CA 1
ATOM 2507 C C . SER A 1 257 ? 10.199 -2.532 3.941 1.00 32.23 257 SER A C 1
ATOM 2508 O O . SER A 1 257 ? 9.543 -3.502 4.323 1.00 32.41 257 SER A O 1
ATOM 2513 N N . LEU A 1 258 ? 11.449 -2.331 4.323 1.00 30.92 258 LEU A N 1
ATOM 2514 C CA . LEU A 1 258 ? 12.057 -3.195 5.317 1.00 32.00 258 LEU A CA 1
ATOM 2515 C C . LEU A 1 258 ? 11.258 -3.078 6.623 1.00 28.61 258 LEU A C 1
ATOM 2516 O O . LEU A 1 258 ? 10.706 -2.016 6.937 1.00 26.74 258 LEU A O 1
ATOM 2522 N N . PRO A 1 259 ? 11.125 -4.189 7.361 1.00 27.08 259 PRO A N 1
ATOM 2523 C CA . PRO A 1 259 ? 10.385 -4.175 8.625 1.00 26.34 259 PRO A CA 1
ATOM 2524 C C . PRO A 1 259 ? 11.102 -3.274 9.634 1.00 24.49 259 PRO A C 1
ATOM 2525 O O . PRO A 1 259 ? 12.329 -3.344 9.784 1.00 23.05 259 PRO A O 1
ATOM 2529 N N . GLN A 1 260 ? 10.334 -2.432 10.313 1.00 24.18 260 GLN A N 1
ATOM 2530 C CA . GLN A 1 260 ? 10.877 -1.539 11.328 1.00 23.52 260 GLN A CA 1
ATOM 2531 C C . GLN A 1 260 ? 10.442 -2.012 12.716 1.00 21.80 260 GLN A C 1
ATOM 2532 O O . GLN A 1 260 ? 9.361 -2.594 12.888 1.00 17.02 260 GLN A O 1
ATOM 2541 N N . SER A 1 261 ? 11.283 -1.721 13.702 1.00 20.38 261 SER A N 1
ATOM 2542 C CA . SER A 1 261 ? 11.027 -2.061 15.094 1.00 18.08 261 SER A CA 1
ATOM 2543 C C . SER A 1 261 ? 10.288 -0.877 15.700 1.00 14.31 261 SER A C 1
ATOM 2544 O O . SER A 1 261 ? 10.409 0.244 15.211 1.00 14.35 261 SER A O 1
ATOM 2549 N N . ALA A 1 262 ? 9.460 -1.117 16.703 1.00 12.17 262 ALA A N 1
ATOM 2550 C CA . ALA A 1 262 ? 8.781 -0.003 17.340 1.00 10.27 262 ALA A CA 1
ATOM 2551 C C . ALA A 1 262 ? 9.898 0.783 18.022 1.00 13.30 262 ALA A C 1
ATOM 2552 O O . ALA A 1 262 ? 9.967 1.992 17.885 1.00 15.05 262 ALA A O 1
ATOM 2555 N N . VAL A 1 263 ? 10.789 0.085 18.734 1.00 14.13 263 VAL A N 1
ATOM 2556 C CA . VAL A 1 263 ? 11.914 0.718 19.430 1.00 12.52 263 VAL A CA 1
ATOM 2557 C C . VAL A 1 263 ? 13.200 0.244 18.751 1.00 11.84 263 VAL A C 1
ATOM 2558 O O . VAL A 1 263 ? 13.471 -0.940 18.713 1.00 15.39 263 VAL A O 1
ATOM 2563 N N . ASP A 1 264 ? 13.974 1.152 18.170 1.00 11.89 264 ASP A N 1
ATOM 2564 C CA . ASP A 1 264 ? 15.195 0.759 17.469 1.00 12.92 264 ASP A CA 1
ATOM 2565 C C . ASP A 1 264 ? 16.377 0.309 18.309 1.00 17.42 264 ASP A C 1
ATOM 2566 O O . ASP A 1 264 ? 17.190 -0.495 17.846 1.00 19.46 264 ASP A O 1
ATOM 2572 N N . GLU A 1 265 ? 16.544 0.920 19.479 1.00 16.02 265 GLU A N 1
ATOM 2573 C CA . GLU A 1 265 ? 17.627 0.577 20.399 1.00 21.03 265 GLU A CA 1
ATOM 2574 C C . GLU A 1 265 ? 17.281 1.004 21.828 1.00 20.15 265 GLU A C 1
ATOM 2575 O O . GLU A 1 265 ? 16.597 2.001 22.038 1.00 19.10 265 GLU A O 1
ATOM 2582 N N . ILE A 1 266 ? 17.687 0.198 22.798 1.00 20.66 266 ILE A N 1
ATOM 2583 C CA . ILE A 1 266 ? 17.395 0.476 24.189 1.00 21.61 266 ILE A CA 1
ATOM 2584 C C . ILE A 1 266 ? 18.719 0.738 24.860 1.00 22.88 266 ILE A C 1
ATOM 2585 O O . ILE A 1 266 ? 19.678 0.014 24.628 1.00 25.25 266 ILE A O 1
ATOM 2591 N N . PHE A 1 267 ? 18.770 1.783 25.670 1.00 22.07 267 PHE A N 1
ATOM 2592 C CA . PHE A 1 267 ? 19.989 2.154 26.348 1.00 21.06 267 PHE A CA 1
ATOM 2593 C C . PHE A 1 267 ? 19.854 2.134 27.871 1.00 21.53 267 PHE A C 1
ATOM 2594 O O . PHE A 1 267 ? 18.786 2.401 28.432 1.00 20.76 267 PHE A O 1
ATOM 2603 N N . LYS A 1 268 ? 20.960 1.797 28.523 1.00 21.55 268 LYS A N 1
ATOM 2604 C CA . LYS A 1 268 ? 21.042 1.787 29.970 1.00 21.99 268 LYS A CA 1
ATOM 2605 C C . LYS A 1 268 ? 21.679 3.155 30.306 1.00 21.40 268 LYS A C 1
ATOM 2606 O O . LYS A 1 268 ? 22.756 3.486 29.788 1.00 19.56 268 LYS A O 1
ATOM 2616 N N . ILE A 1 269 ? 20.960 3.993 31.052 1.00 20.25 269 ILE A N 1
ATOM 2617 C CA . ILE A 1 269 ? 21.477 5.313 31.442 1.00 23.63 269 ILE A CA 1
ATOM 2618 C C . ILE A 1 269 ? 21.369 5.526 32.948 1.00 24.36 269 ILE A C 1
ATOM 2619 O O . ILE A 1 269 ? 20.330 5.942 33.461 1.00 25.15 269 ILE A O 1
ATOM 2625 N N . ASN A 1 270 ? 22.448 5.190 33.653 1.00 27.24 270 ASN A N 1
ATOM 2626 C CA . ASN A 1 270 ? 22.485 5.333 35.100 1.00 25.69 270 ASN A CA 1
ATOM 2627 C C . ASN A 1 270 ? 23.598 6.274 35.507 1.00 26.72 270 ASN A C 1
ATOM 2628 O O . ASN A 1 270 ? 23.985 6.294 36.667 1.00 30.35 270 ASN A O 1
ATOM 2636 N N . SER A 1 271 ? 24.124 7.037 34.555 1.00 23.63 271 SER A N 1
ATOM 2637 C CA . SER A 1 271 ? 25.174 7.988 34.850 1.00 22.41 271 SER A CA 1
ATOM 2638 C C . SER A 1 271 ? 25.415 8.941 33.691 1.00 21.67 271 SER A C 1
ATOM 2639 O O . SER A 1 271 ? 24.874 8.780 32.605 1.00 22.23 271 SER A O 1
ATOM 2644 N N . VAL A 1 272 ? 26.169 9.985 33.984 1.00 23.30 272 VAL A N 1
ATOM 2645 C CA . VAL A 1 272 ? 26.551 11.024 33.036 1.00 25.37 272 VAL A CA 1
ATOM 2646 C C . VAL A 1 272 ? 27.356 10.395 31.896 1.00 27.41 272 VAL A C 1
ATOM 2647 O O . VAL A 1 272 ? 27.220 10.788 30.729 1.00 27.17 272 VAL A O 1
ATOM 2652 N N . LEU A 1 273 ? 28.193 9.415 32.231 1.00 28.58 273 LEU A N 1
ATOM 2653 C CA . LEU A 1 273 ? 29.004 8.745 31.218 1.00 30.68 273 LEU A CA 1
ATOM 2654 C C . LEU A 1 273 ? 28.120 7.913 30.281 1.00 29.70 273 LEU A C 1
ATOM 2655 O O . LEU A 1 273 ? 28.447 7.733 29.105 1.00 28.46 273 LEU A O 1
ATOM 2661 N N . ASP A 1 274 ? 26.995 7.427 30.809 1.00 26.51 274 ASP A N 1
ATOM 2662 C CA . ASP A 1 274 ? 26.033 6.664 30.023 1.00 23.66 274 ASP A CA 1
ATOM 2663 C C . ASP A 1 274 ? 25.283 7.608 29.075 1.00 24.44 274 ASP A C 1
ATOM 2664 O O . ASP A 1 274 ? 24.883 7.212 27.974 1.00 26.32 274 ASP A O 1
ATOM 2670 N N . VAL A 1 275 ? 25.085 8.853 29.499 1.00 22.50 275 VAL A N 1
ATOM 2671 C CA . VAL A 1 275 ? 24.396 9.797 28.645 1.00 20.93 275 VAL A CA 1
ATOM 2672 C C . VAL A 1 275 ? 25.281 10.054 27.446 1.00 22.70 275 VAL A C 1
ATOM 2673 O O . VAL A 1 275 ? 24.828 9.913 26.314 1.00 22.73 275 VAL A O 1
ATOM 2678 N N . ASP A 1 276 ? 26.559 10.328 27.693 1.00 23.77 276 ASP A N 1
ATOM 2679 C CA . ASP A 1 276 ? 27.510 10.617 26.622 1.00 24.37 276 ASP A CA 1
ATOM 2680 C C . ASP A 1 276 ? 27.643 9.471 25.632 1.00 26.72 276 ASP A C 1
ATOM 2681 O O . ASP A 1 276 ? 27.701 9.700 24.424 1.00 28.54 276 ASP A O 1
ATOM 2687 N N . SER A 1 277 ? 27.725 8.245 26.143 1.00 25.92 277 SER A N 1
ATOM 2688 C CA . SER A 1 277 ? 27.843 7.069 25.297 1.00 24.32 277 SER A CA 1
ATOM 2689 C C . SER A 1 277 ? 26.626 6.942 24.404 1.00 23.21 277 SER A C 1
ATOM 2690 O O . SER A 1 277 ? 26.748 6.717 23.207 1.00 23.55 277 SER A O 1
ATOM 2695 N N . CYS A 1 278 ? 25.448 7.071 24.995 1.00 23.09 278 CYS A N 1
ATOM 2696 C CA . CYS A 1 278 ? 24.219 6.975 24.233 1.00 23.06 278 CYS A CA 1
ATOM 2697 C C . CYS A 1 278 ? 24.159 8.065 23.165 1.00 22.81 278 CYS A C 1
ATOM 2698 O O . CYS A 1 278 ? 23.957 7.766 21.991 1.00 25.05 278 CYS A O 1
ATOM 2702 N N . LEU A 1 279 ? 24.457 9.303 23.547 1.00 22.38 279 LEU A N 1
ATOM 2703 C CA . LEU A 1 279 ? 24.414 10.448 22.637 1.00 21.70 279 LEU A CA 1
ATOM 2704 C C . LEU A 1 279 ? 25.414 10.397 21.496 1.00 26.43 279 LEU A C 1
ATOM 2705 O O . LEU A 1 279 ? 25.118 10.853 20.390 1.00 28.10 279 LEU A O 1
ATOM 2711 N N . SER A 1 280 ? 26.614 9.909 21.779 1.00 30.14 280 SER A N 1
ATOM 2712 C CA . SER A 1 280 ? 27.668 9.790 20.771 1.00 35.23 280 SER A CA 1
ATOM 2713 C C . SER A 1 280 ? 27.288 8.730 19.744 1.00 35.49 280 SER A C 1
ATOM 2714 O O . SER A 1 280 ? 27.722 8.760 18.592 1.00 37.82 280 SER A O 1
ATOM 2719 N N . HIS A 1 281 ? 26.499 7.777 20.205 1.00 35.32 281 HIS A N 1
ATOM 2720 C CA . HIS A 1 281 ? 26.044 6.685 19.393 1.00 38.62 281 HIS A CA 1
ATOM 2721 C C . HIS A 1 281 ? 24.786 7.024 18.591 1.00 40.28 281 HIS A C 1
ATOM 2722 O O . HIS A 1 281 ? 24.567 6.469 17.532 1.00 44.09 281 HIS A O 1
ATOM 2732 N N . ILE A 1 282 ? 23.941 7.892 19.131 1.00 41.06 282 ILE A N 1
ATOM 2733 C CA . ILE A 1 282 ? 22.692 8.308 18.495 1.00 39.26 282 ILE A CA 1
ATOM 2734 C C . ILE A 1 282 ? 22.856 9.483 17.532 1.00 41.45 282 ILE A C 1
ATOM 2735 O O . ILE A 1 282 ? 21.996 9.716 16.681 1.00 43.55 282 ILE A O 1
ATOM 2741 N N . LEU A 1 283 ? 23.935 10.241 17.687 1.00 40.82 283 LEU A N 1
ATOM 2742 C CA . LEU A 1 283 ? 24.178 11.390 16.834 1.00 41.88 283 LEU A CA 1
ATOM 2743 C C . LEU A 1 283 ? 25.219 11.064 15.767 1.00 43.94 283 LEU A C 1
ATOM 2744 O O . LEU A 1 283 ? 25.316 9.884 15.362 1.00 45.62 283 LEU A O 1
#

Organism: Citrobacter freundii (NCBI:txid546)

CATH classification: 3.40.91.10

Radius of gyration: 19.94 Å; Cα contacts (8 Å, |Δi|>4): 425; chains: 1; bounding box: 47×41×63 Å

InterPro domains:
  IPR011335 Restriction endonuclease type II-like [SSF52980] (1-283)
  IPR012415 Restriction endonuclease, type II, Cfr10I/Bse634I [PF07832] (1-284)

Foldseek 3Di:
DDQWAAPPPVLRIAGPLLVLLLVQLLPDDQQVAWQVCSLVVSVVVVVVVSVVVVGDYDCVSSQVSSQLNVLLSLLLLQVVLLLVDDAQKGKAFDDWPVPDDPLQLAACVLSVLVVVVQVVQVVVVHHDDAIAAGIWIFGNVPCSVVVSVVCVPGDSNNGDSVNSVCSHCVSVVRGNNHDLVGGAEGEHEDQDDDVVRLVVLQQNLLSVQVSSVSSCVVVVPPPDPGHAYEYEHQDDDPVSCVSQQDWSVVQVVDPPDDTHGSHDYYFNGGGSVSSSVVVVVSD

Sequence (283 aa):
MDIISKSGEGNKYTINSAIAFVAYASHIDINTTEFSKVLSGLRDFINDEAIRLGGKISDGSFNKCNGDWYEWLIGIRAIEFFLESETNFIVVKMPNATSFDVMSIYKSCLSEFIYDLRSKLSLNNVNLITSNPDFSIIDIRGRREELKSMLKDISFSNISLSTISEIDNLYKNFIDYAELEHIKSFLSVKTTFRPDRRLQLAHEGSLMKALYTHLQTRTWTINPTGIRYYAAATSIGNADVIGLKTVATHSITDVKSLPQSAVDEIFKINSVLDVDSCLSHIL

Secondary structure (DSSP, 8-state):
--SEEE-SSTTBEEE-HHHHHHHHHHTS-TTTS-HHHHHHHHHHHHHHHHHHHT-B--HHHHHHHHHHHHHHHHHHHHHHHHHHS--SEEEEE---TTT--GGGGB-HHHHHHHHHHHHHHHHTT--------SEEEEE-TT-HHHHHHHTTT--STT--HHHHHHHHHGGGGGTT-B-TTTEEEEEEE-SS--HHHHHHHHHHHHHHHHHHHHHHHHTT-SS----EEEEEESS--HHHHHHHTSBPGGGGS-TTS---BSSSEEEE-SSHHHHHHHHHHH-